Protein AF-L0AY56-F1 (afdb_monomer_lite)

Foldseek 3Di:
DDDPPPPDDDDPDPDPCDDDDDDPPPDQLEAAPQVAPPDPQWDWDWDDDPQKIKIKIAGNDQVSANQFYHHVPGTQDGDDPQKGFGMKMWMQHPNWIKIKTFIDRPQFTDIWIWTQDPNDTDTDDLVVCCVVPVVVVQVVFPDQQDDDDPAEDEEAPQDDGDCVFWDWDWDQDLNKIKIKTAGPDRHAYQFYHYPNTTQDGHPPWHFGMKMWIDDRHAFIKIWTWTDDPNDTDIWIWTQDSNGIDTDDPVVRVVRVVVRSVVSVVVVVVVVVVVVVCVVVPDDDPDDDDDDDDDDDDDDDDDDDDD

Organism: NCBI:txid1537102

Secondary structure (DSSP, 8-state):
-------------------------TT--EEETTSGGG-TTEEEEEEEETTEEEEEEEESSTT----EEEETTEEEE---TT-EEEEEEEEEETTEEEEEEEEE-SSSEEEEEEEEETTEEEEE-HHHHHHHHSHHHHTTT-SPPPPP-SSEEEEETTS---TTTEEEEEEEETTEEEEEEEE-TT-EEEEEEETTEEEEE-SSSPEEEEEEEEETTEEEEEEEEEEETTEEEEEEEEEETTEEEEE-HHHHHHHHHHHHHHHHHHHHHHHHHHHHHHHTT-------------------------

Structure (mmCIF, N/CA/C/O backbone):
data_AF-L0AY56-F1
#
_entry.id   AF-L0AY56-F1
#
loop_
_atom_site.group_PDB
_atom_site.id
_atom_site.type_symbol
_atom_site.label_atom_id
_atom_site.label_alt_id
_ato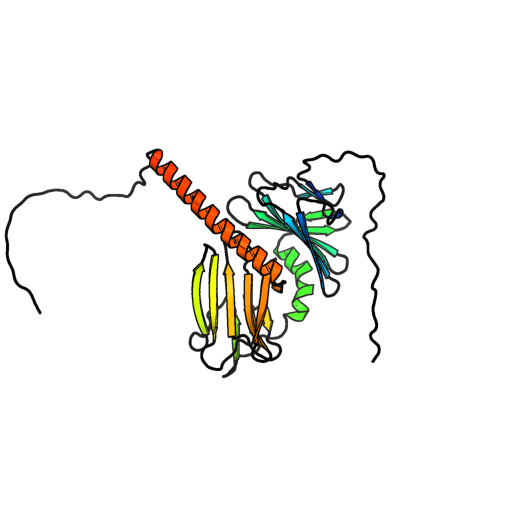m_site.label_comp_id
_atom_site.label_asym_id
_atom_site.label_entity_id
_atom_site.label_seq_id
_atom_site.pdbx_PDB_ins_code
_atom_site.Cartn_x
_atom_site.Cartn_y
_atom_site.Cartn_z
_atom_site.occupancy
_atom_site.B_iso_or_equiv
_atom_site.auth_seq_id
_atom_site.auth_comp_id
_atom_site.auth_asym_id
_atom_site.auth_atom_id
_atom_site.pdbx_PDB_model_num
ATOM 1 N N . MET A 1 1 ? 14.331 -25.745 28.194 1.00 35.38 1 MET A N 1
ATOM 2 C CA . MET A 1 1 ? 13.672 -25.302 26.948 1.00 35.38 1 MET A CA 1
ATOM 3 C C . MET A 1 1 ? 14.778 -24.887 25.984 1.00 35.38 1 MET A C 1
ATOM 5 O O . MET A 1 1 ? 15.473 -23.920 26.260 1.00 35.38 1 MET A O 1
ATOM 9 N N . ARG A 1 2 ? 15.090 -25.726 24.986 1.00 21.80 2 ARG A N 1
ATOM 10 C CA . ARG A 1 2 ? 16.251 -25.552 24.095 1.00 21.80 2 ARG A CA 1
ATOM 11 C C . ARG A 1 2 ? 15.882 -24.585 22.969 1.00 21.80 2 ARG A C 1
ATOM 13 O O . ARG A 1 2 ? 14.957 -24.864 22.215 1.00 21.80 2 ARG A O 1
ATOM 20 N N . ILE A 1 3 ? 16.598 -23.468 22.878 1.00 24.42 3 ILE A N 1
ATOM 21 C CA . ILE A 1 3 ? 16.559 -22.562 21.728 1.00 24.42 3 ILE A CA 1
ATOM 22 C C . ILE A 1 3 ? 17.373 -23.240 20.624 1.00 24.42 3 ILE A C 1
ATOM 24 O O . ILE A 1 3 ? 18.598 -23.309 20.708 1.00 24.42 3 ILE A O 1
ATOM 28 N N . SER A 1 4 ? 16.690 -23.795 19.626 1.00 23.72 4 SER A N 1
ATOM 29 C CA . SER A 1 4 ? 17.339 -24.259 18.400 1.00 23.72 4 SER A CA 1
ATOM 30 C C . SER A 1 4 ? 17.591 -23.048 17.513 1.00 23.72 4 SER A C 1
ATOM 32 O O . SER A 1 4 ? 16.681 -22.520 16.880 1.00 23.72 4 SER A O 1
ATOM 34 N N . LEU A 1 5 ? 18.842 -22.596 17.516 1.00 23.33 5 LEU A N 1
ATOM 35 C CA . LEU A 1 5 ? 19.379 -21.615 16.586 1.00 23.33 5 LEU A CA 1
ATOM 36 C C . LEU A 1 5 ? 19.525 -22.303 15.218 1.00 23.33 5 LEU A C 1
ATOM 38 O O . LEU A 1 5 ? 20.542 -22.934 14.939 1.00 23.33 5 LEU A O 1
ATOM 42 N N . TYR A 1 6 ? 18.491 -22.245 14.378 1.00 23.70 6 TYR A N 1
ATOM 43 C CA . TYR A 1 6 ? 18.618 -22.667 12.984 1.00 23.70 6 TYR A CA 1
ATOM 44 C C . TYR A 1 6 ? 19.365 -21.577 12.214 1.00 23.70 6 TYR A C 1
ATOM 46 O O . TYR A 1 6 ? 18.774 -20.631 11.701 1.00 23.70 6 TYR A O 1
ATOM 54 N N . ILE A 1 7 ? 20.689 -21.718 12.144 1.00 27.84 7 ILE A N 1
ATOM 55 C CA . ILE A 1 7 ? 21.489 -21.091 11.093 1.00 27.84 7 ILE A CA 1
ATOM 56 C C . ILE A 1 7 ? 21.142 -21.838 9.801 1.00 27.84 7 ILE A C 1
ATOM 58 O O . ILE A 1 7 ? 21.750 -22.849 9.462 1.00 27.84 7 ILE A O 1
ATOM 62 N N . LEU A 1 8 ? 20.115 -21.363 9.100 1.00 24.59 8 LEU A N 1
ATOM 63 C CA . LEU A 1 8 ? 19.868 -21.728 7.709 1.00 24.59 8 LEU A CA 1
ATOM 64 C C . LEU A 1 8 ? 20.826 -20.908 6.843 1.00 24.59 8 LEU A C 1
ATOM 66 O O . LEU A 1 8 ? 20.550 -19.788 6.429 1.00 24.59 8 LEU A O 1
ATOM 70 N N . THR A 1 9 ? 22.012 -21.474 6.634 1.00 34.19 9 THR A N 1
ATOM 71 C CA . THR A 1 9 ? 22.793 -21.228 5.416 1.00 34.19 9 THR A CA 1
ATOM 72 C C . THR A 1 9 ? 22.047 -21.884 4.239 1.00 34.19 9 THR A C 1
ATOM 74 O O . THR A 1 9 ? 21.291 -22.819 4.482 1.00 34.19 9 THR A O 1
ATOM 77 N N . PHE A 1 10 ? 22.289 -21.426 3.002 1.00 25.64 10 PHE A N 1
ATOM 78 C CA . PHE A 1 10 ? 21.672 -21.813 1.705 1.00 25.64 10 PHE A CA 1
ATOM 79 C C . PHE A 1 10 ? 20.457 -20.940 1.307 1.00 25.64 10 PHE A C 1
ATOM 81 O O . PHE A 1 10 ? 19.468 -20.908 2.020 1.00 25.64 10 PHE A O 1
ATOM 88 N N . CYS A 1 11 ? 20.430 -20.179 0.203 1.00 27.39 11 CYS A N 1
ATOM 89 C CA . CYS A 1 11 ? 21.256 -20.144 -1.007 1.00 27.39 11 CYS A CA 1
ATOM 90 C C . CYS A 1 11 ? 21.768 -18.725 -1.311 1.00 27.39 11 CYS A C 1
ATOM 92 O O . CYS A 1 11 ? 20.999 -17.827 -1.643 1.00 27.39 11 CYS A O 1
ATOM 94 N N . VAL A 1 12 ? 23.091 -18.561 -1.325 1.00 29.64 12 VAL A N 1
ATOM 95 C CA . VAL A 1 12 ? 23.729 -17.657 -2.286 1.00 29.64 12 VAL A CA 1
ATOM 96 C C . VAL A 1 12 ? 23.410 -18.258 -3.651 1.00 29.64 12 VAL A C 1
ATOM 98 O O . VAL A 1 12 ? 23.760 -19.414 -3.901 1.00 29.64 12 VAL A O 1
ATOM 101 N N . ALA A 1 13 ? 22.693 -17.525 -4.506 1.00 30.77 13 ALA A N 1
ATOM 102 C CA . ALA A 1 13 ? 22.628 -17.865 -5.920 1.00 30.77 13 ALA A CA 1
ATOM 103 C C . ALA A 1 13 ? 24.059 -18.166 -6.377 1.00 30.77 13 ALA A C 1
ATOM 105 O O . ALA A 1 13 ? 24.968 -17.396 -6.068 1.00 30.77 13 ALA A O 1
ATOM 106 N N . LYS A 1 14 ? 24.292 -19.306 -7.035 1.00 30.19 14 LYS A N 1
ATOM 107 C CA . LYS A 1 14 ? 25.576 -19.589 -7.686 1.00 30.19 14 LYS A CA 1
ATOM 108 C C . LYS A 1 14 ? 25.837 -18.466 -8.693 1.00 30.19 14 LYS A C 1
ATOM 110 O O . LYS A 1 14 ? 25.418 -18.544 -9.842 1.00 30.19 14 LYS A O 1
ATOM 115 N N . PHE A 1 15 ? 26.509 -17.416 -8.245 1.00 35.78 15 PHE A N 1
ATOM 116 C CA . PHE A 1 15 ? 27.081 -16.403 -9.101 1.00 35.78 15 PHE A CA 1
ATOM 117 C C . PHE A 1 15 ? 28.259 -17.063 -9.789 1.00 35.78 15 PHE A C 1
ATOM 119 O O . PHE A 1 15 ? 29.227 -17.464 -9.142 1.00 35.78 15 PHE A O 1
ATOM 126 N N . ALA A 1 16 ? 28.139 -17.241 -11.100 1.00 26.91 16 ALA A N 1
ATOM 127 C CA . ALA A 1 16 ? 29.278 -17.589 -11.920 1.00 26.91 16 ALA A CA 1
ATOM 128 C C . ALA A 1 16 ? 30.362 -16.534 -11.669 1.00 26.91 16 ALA A C 1
ATOM 130 O O . ALA A 1 16 ? 30.168 -15.350 -11.940 1.00 26.91 16 ALA A O 1
ATOM 131 N N . THR A 1 17 ? 31.497 -16.960 -11.126 1.00 31.94 17 THR A N 1
ATOM 132 C CA . THR A 1 17 ? 32.735 -16.189 -11.166 1.00 31.94 17 THR A CA 1
ATOM 133 C C . THR A 1 17 ? 33.178 -16.141 -12.625 1.00 31.94 17 THR A C 1
ATOM 135 O O . THR A 1 17 ? 33.939 -16.994 -13.077 1.00 31.94 17 THR A O 1
ATOM 138 N N . CYS A 1 18 ? 32.634 -15.199 -13.394 1.00 29.56 18 CYS A N 1
ATOM 139 C CA . CYS A 1 18 ? 33.222 -14.806 -14.664 1.00 29.56 18 CYS A CA 1
ATOM 140 C C . CYS A 1 18 ? 34.252 -13.716 -14.372 1.00 29.56 18 CYS A C 1
ATOM 142 O O . CYS A 1 18 ? 33.988 -12.810 -13.584 1.00 29.56 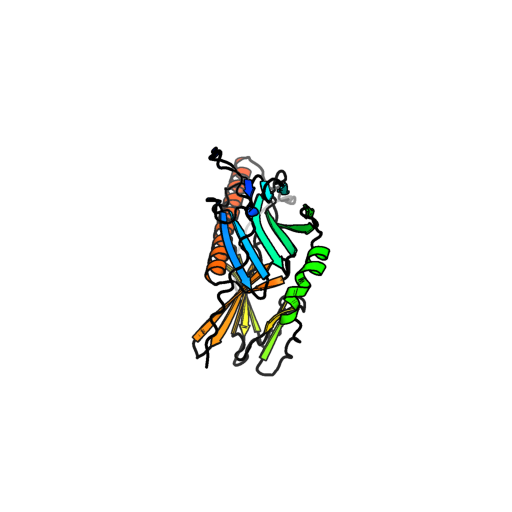18 CYS A O 1
ATOM 144 N N . GLY A 1 19 ? 35.439 -13.893 -14.948 1.00 29.28 19 GLY A N 1
ATOM 145 C CA . GLY A 1 19 ? 36.646 -13.146 -14.641 1.00 29.28 19 GLY A CA 1
ATOM 146 C C . GLY A 1 19 ? 36.462 -11.635 -14.655 1.00 29.28 19 GLY A C 1
ATOM 147 O O . GLY A 1 19 ? 35.771 -11.065 -15.495 1.00 29.28 19 GLY A O 1
ATOM 148 N N . ASP A 1 20 ? 37.141 -11.028 -13.695 1.00 39.72 20 ASP A N 1
ATOM 149 C CA . ASP A 1 20 ? 37.405 -9.609 -13.593 1.00 39.72 20 ASP A CA 1
ATOM 150 C C . ASP A 1 20 ? 38.147 -9.142 -14.858 1.00 39.72 20 ASP A C 1
ATOM 152 O O . ASP A 1 20 ? 39.341 -9.386 -15.035 1.00 39.72 20 ASP A O 1
ATOM 156 N N . THR A 1 21 ? 37.424 -8.511 -15.779 1.00 33.25 21 THR A N 1
ATOM 157 C CA . THR A 1 21 ? 38.011 -7.597 -16.760 1.00 33.25 21 THR A CA 1
ATOM 158 C C . THR A 1 21 ? 37.284 -6.279 -16.620 1.00 33.25 21 THR A C 1
ATOM 160 O O . THR A 1 21 ? 36.149 -6.122 -17.075 1.00 33.25 21 THR A O 1
ATOM 163 N N . GLY A 1 22 ? 37.941 -5.360 -15.921 1.00 39.53 22 GLY A N 1
ATOM 164 C CA . GLY A 1 22 ? 37.436 -4.035 -15.635 1.00 39.53 22 GLY A CA 1
ATOM 165 C C . GLY A 1 22 ? 36.986 -3.284 -16.883 1.00 39.53 22 GLY A C 1
ATOM 166 O O . GLY A 1 22 ? 37.731 -3.118 -17.845 1.00 39.53 22 GLY A O 1
ATOM 167 N N . GLN A 1 23 ? 35.775 -2.753 -16.792 1.00 30.62 23 GLN A N 1
ATOM 168 C CA . GLN A 1 23 ? 35.448 -1.415 -17.260 1.00 30.62 23 GLN A CA 1
ATOM 169 C C . GLN A 1 23 ? 34.216 -0.959 -16.472 1.00 30.62 23 GLN A C 1
ATOM 171 O O . GLN A 1 23 ? 33.074 -1.202 -16.855 1.00 30.62 23 GLN A O 1
ATOM 176 N N . GLU A 1 24 ? 34.449 -0.337 -15.313 1.00 40.47 24 GLU A N 1
ATOM 177 C CA . GLU A 1 24 ? 33.416 0.438 -14.627 1.00 40.47 24 GLU A CA 1
ATOM 178 C C . GLU A 1 24 ? 33.052 1.626 -15.525 1.00 40.47 24 GLU A C 1
ATOM 180 O O . GLU A 1 24 ? 33.735 2.650 -15.549 1.00 40.47 24 GLU A O 1
ATOM 185 N N . SER A 1 25 ? 31.977 1.488 -16.301 1.00 33.53 25 SER A N 1
ATOM 186 C CA . SER A 1 25 ? 31.351 2.636 -16.942 1.00 33.53 25 SER A CA 1
ATOM 187 C C . SER A 1 25 ? 30.588 3.413 -15.871 1.00 33.53 25 SER A C 1
ATOM 189 O O . SER A 1 25 ? 29.507 3.001 -15.434 1.00 33.53 25 SER A O 1
ATOM 191 N N . SER A 1 26 ? 31.131 4.553 -15.456 1.00 38.44 26 SER A N 1
ATOM 192 C CA . SER A 1 26 ? 30.324 5.604 -14.850 1.00 38.44 26 SER A CA 1
ATOM 193 C C . SER A 1 26 ? 29.223 5.988 -15.853 1.00 38.44 26 SER A C 1
ATOM 195 O O . SER A 1 26 ? 29.497 6.550 -16.908 1.00 38.44 26 SER A O 1
ATOM 197 N N . GLY A 1 27 ? 27.972 5.605 -15.573 1.00 46.81 27 GLY A N 1
ATOM 198 C CA . GLY A 1 27 ? 26.816 5.980 -16.404 1.00 46.81 27 GLY A CA 1
ATOM 199 C C . GLY A 1 27 ? 25.951 4.846 -16.958 1.00 46.81 27 GLY A C 1
ATOM 200 O O . GLY A 1 27 ? 25.077 5.115 -17.781 1.00 46.81 27 GLY A O 1
ATOM 201 N N . SER A 1 28 ? 26.124 3.589 -16.534 1.00 56.88 28 SER A N 1
ATOM 202 C CA . SER A 1 28 ? 25.161 2.554 -16.932 1.00 56.88 28 SER A CA 1
ATOM 203 C C . SER A 1 28 ? 23.841 2.734 -16.174 1.00 56.88 28 SER A C 1
ATOM 205 O O . SER A 1 28 ? 23.677 2.265 -15.052 1.00 56.88 28 SER A O 1
ATOM 207 N N . HIS A 1 29 ? 22.868 3.378 -16.819 1.00 76.12 29 HIS A N 1
ATOM 208 C CA . HIS A 1 29 ? 21.455 3.4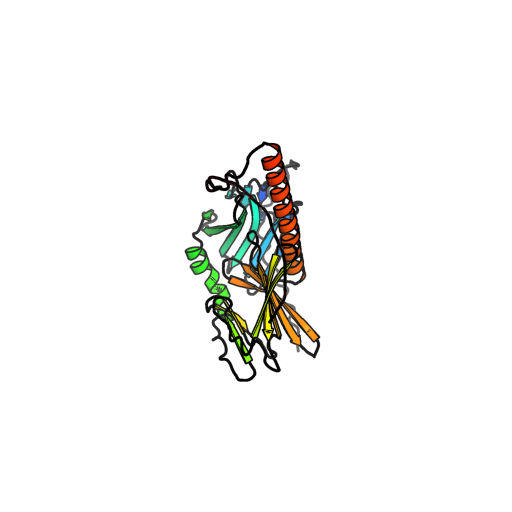58 -16.416 1.00 76.12 29 HIS A CA 1
ATOM 209 C C . HIS A 1 29 ? 20.726 2.096 -16.486 1.00 76.12 29 HIS A C 1
ATOM 211 O O . HIS A 1 29 ? 19.503 2.031 -16.623 1.00 76.12 29 HIS A O 1
ATOM 217 N N . THR A 1 30 ? 21.478 0.997 -16.442 1.00 84.44 30 THR A N 1
ATOM 218 C CA . THR A 1 30 ? 20.979 -0.373 -16.488 1.00 84.44 30 THR A CA 1
ATOM 219 C C . THR A 1 30 ? 20.978 -0.951 -15.091 1.00 84.44 30 THR A C 1
ATOM 221 O O . THR A 1 30 ? 21.970 -0.879 -14.367 1.00 84.44 30 THR A O 1
ATOM 224 N N . TRP A 1 31 ? 19.862 -1.550 -14.711 1.00 86.00 31 TRP A N 1
ATOM 225 C CA . TRP A 1 31 ? 19.722 -2.226 -13.437 1.00 86.00 31 TRP A CA 1
ATOM 226 C C . TRP A 1 31 ? 19.692 -3.723 -13.648 1.00 86.00 31 TRP A C 1
ATOM 228 O O . TRP A 1 31 ? 18.799 -4.232 -14.316 1.00 86.00 31 TRP A O 1
ATOM 238 N N . ASP A 1 32 ? 20.655 -4.419 -13.062 1.00 85.06 32 ASP A N 1
ATOM 239 C CA . ASP A 1 32 ? 20.708 -5.872 -13.097 1.00 85.06 32 ASP A CA 1
ATOM 240 C C . ASP A 1 32 ? 20.193 -6.440 -11.775 1.00 85.06 32 ASP A C 1
ATOM 242 O O . ASP A 1 32 ? 20.828 -6.276 -10.730 1.00 85.06 32 ASP A O 1
ATOM 246 N N . ILE A 1 33 ? 19.035 -7.103 -11.815 1.00 83.81 33 ILE A N 1
ATOM 247 C CA . ILE A 1 33 ? 18.431 -7.712 -10.624 1.00 83.81 33 ILE A CA 1
ATOM 248 C C . ILE A 1 33 ? 19.239 -8.907 -10.110 1.00 83.81 33 ILE A C 1
ATOM 250 O O . ILE A 1 33 ? 19.081 -9.282 -8.951 1.00 83.81 33 ILE A O 1
ATOM 254 N N . SER A 1 34 ? 20.128 -9.482 -10.930 1.00 79.88 34 SER A N 1
ATOM 255 C CA . SER A 1 34 ? 21.035 -10.540 -10.488 1.00 79.88 34 SER A CA 1
ATOM 256 C C . SER A 1 34 ? 22.145 -9.990 -9.587 1.00 79.88 34 SER A C 1
ATOM 258 O O . SER A 1 34 ? 22.582 -10.670 -8.668 1.00 79.88 34 SER A O 1
ATOM 260 N N . LEU A 1 35 ? 22.566 -8.734 -9.766 1.00 72.69 35 LEU A N 1
ATOM 261 C CA . LEU A 1 35 ? 23.713 -8.172 -9.043 1.00 72.69 35 LEU A CA 1
ATOM 262 C C . LEU A 1 35 ? 23.389 -7.678 -7.624 1.00 72.69 35 LEU A C 1
ATOM 264 O O . LEU A 1 35 ? 24.308 -7.305 -6.885 1.00 72.69 35 LEU A O 1
ATOM 268 N N . GLY A 1 36 ? 22.113 -7.679 -7.224 1.00 66.00 36 GLY A N 1
ATOM 269 C CA . GLY A 1 36 ? 21.674 -7.255 -5.892 1.00 66.00 36 GLY A CA 1
ATOM 270 C C . GLY A 1 36 ? 22.190 -5.859 -5.508 1.00 66.00 36 GLY A C 1
ATOM 271 O O . GLY A 1 36 ? 22.206 -4.939 -6.325 1.00 66.00 36 GLY A O 1
ATOM 272 N N . ALA A 1 37 ? 22.646 -5.699 -4.258 1.00 55.38 37 ALA A N 1
ATOM 273 C CA . ALA A 1 37 ? 23.032 -4.421 -3.627 1.00 55.38 37 ALA A CA 1
ATOM 274 C C . ALA A 1 37 ? 24.265 -3.705 -4.215 1.00 55.38 37 ALA A C 1
ATOM 276 O O . ALA A 1 37 ? 24.735 -2.719 -3.650 1.00 55.38 37 ALA A O 1
ATOM 277 N N . ARG A 1 38 ? 24.817 -4.171 -5.341 1.00 60.31 38 ARG A N 1
ATOM 278 C CA . ARG A 1 38 ? 26.011 -3.571 -5.961 1.00 60.31 38 ARG A CA 1
ATOM 279 C C . ARG A 1 38 ? 25.713 -2.326 -6.801 1.00 60.31 38 ARG A C 1
ATOM 281 O O . ARG A 1 38 ? 26.649 -1.661 -7.239 1.00 60.31 38 ARG A O 1
ATOM 288 N N . ASN A 1 39 ? 24.443 -1.981 -7.007 1.00 64.00 39 ASN A N 1
ATOM 289 C CA . ASN A 1 39 ? 24.062 -0.782 -7.744 1.00 64.00 39 ASN A CA 1
ATOM 290 C C . ASN A 1 39 ? 23.892 0.421 -6.797 1.00 64.00 39 ASN A C 1
ATOM 292 O O . ASN A 1 39 ? 22.913 0.507 -6.061 1.00 64.00 39 ASN A O 1
ATOM 296 N N . LYS A 1 40 ? 24.846 1.363 -6.827 1.00 64.25 40 LYS A N 1
ATOM 297 C CA . LYS A 1 40 ? 24.887 2.548 -5.939 1.00 64.25 40 LYS A CA 1
ATOM 298 C C . LYS A 1 40 ? 23.686 3.490 -6.101 1.00 64.25 40 LYS A C 1
ATOM 300 O O . LYS A 1 40 ? 23.427 4.297 -5.214 1.00 64.25 40 LYS A O 1
ATOM 305 N N . ASN A 1 41 ? 22.953 3.362 -7.202 1.00 69.50 41 ASN A N 1
ATOM 306 C CA . ASN A 1 41 ? 21.826 4.219 -7.552 1.00 69.50 41 ASN A CA 1
ATOM 307 C C . ASN A 1 41 ? 20.465 3.572 -7.246 1.00 69.50 41 ASN A C 1
ATOM 309 O O . ASN A 1 41 ? 19.413 4.049 -7.680 1.00 69.50 41 ASN A O 1
ATOM 313 N N . VAL A 1 42 ? 20.480 2.472 -6.491 1.00 71.81 42 VAL A N 1
ATOM 314 C CA . VAL A 1 42 ? 19.301 1.686 -6.141 1.00 71.81 42 VAL A CA 1
ATOM 315 C C . VAL A 1 42 ? 19.239 1.520 -4.633 1.00 71.81 42 VAL A C 1
ATOM 317 O O . VAL A 1 42 ? 20.183 1.064 -3.995 1.00 71.81 42 VAL A O 1
ATOM 320 N N . VAL A 1 43 ? 18.089 1.849 -4.059 1.00 70.62 43 VAL A N 1
ATOM 321 C CA . VAL A 1 43 ? 17.741 1.453 -2.698 1.00 70.62 43 VAL A CA 1
ATOM 322 C C . VAL A 1 43 ? 17.164 0.049 -2.770 1.00 70.62 43 VAL A C 1
ATOM 324 O O . VAL A 1 43 ? 16.103 -0.149 -3.362 1.00 70.62 43 VAL A O 1
ATOM 327 N N . ILE A 1 44 ? 17.863 -0.916 -2.175 1.00 73.81 44 ILE A N 1
ATOM 328 C CA . ILE A 1 44 ? 17.424 -2.311 -2.113 1.00 73.81 44 ILE A CA 1
ATOM 329 C C . ILE A 1 44 ? 16.920 -2.637 -0.715 1.00 73.81 44 ILE A C 1
ATOM 331 O O . ILE A 1 44 ? 17.551 -2.307 0.288 1.00 73.81 44 ILE A O 1
ATOM 335 N N . GLN A 1 45 ? 15.775 -3.304 -0.663 1.00 66.19 45 GLN A N 1
ATOM 336 C CA . GLN A 1 45 ? 15.189 -3.839 0.552 1.00 66.19 45 GLN A CA 1
ATOM 337 C C . GLN A 1 45 ? 14.862 -5.307 0.340 1.00 66.19 45 GLN A C 1
ATOM 339 O O . GLN A 1 45 ? 14.080 -5.655 -0.541 1.00 66.19 45 GLN A O 1
ATOM 344 N N . GLU A 1 46 ? 15.449 -6.159 1.168 1.00 74.81 46 GLU A N 1
ATOM 345 C CA . GLU A 1 46 ? 15.212 -7.596 1.138 1.00 74.81 46 GLU A CA 1
ATOM 346 C C . GLU A 1 46 ? 14.337 -8.004 2.324 1.00 74.81 46 GLU A C 1
ATOM 348 O O . GLU A 1 46 ? 14.525 -7.553 3.457 1.00 74.81 46 GLU A O 1
ATOM 353 N N . GLU A 1 47 ? 13.366 -8.864 2.057 1.00 67.75 47 GLU A N 1
ATOM 354 C CA . GLU A 1 47 ? 12.454 -9.429 3.037 1.00 67.75 47 GLU A CA 1
ATOM 355 C C . GLU A 1 47 ? 12.336 -10.933 2.803 1.00 67.75 47 GLU A C 1
ATOM 357 O O . GLU A 1 47 ? 12.199 -11.391 1.669 1.00 67.75 47 GLU A O 1
ATOM 362 N N . VAL A 1 48 ? 12.372 -11.704 3.888 1.00 68.44 48 VAL A N 1
ATOM 363 C CA . VAL A 1 48 ? 12.123 -13.144 3.864 1.00 68.44 48 VAL A CA 1
ATOM 364 C C . VAL A 1 48 ? 10.990 -13.439 4.835 1.00 68.44 48 VAL A C 1
ATOM 366 O O . VAL A 1 48 ? 11.103 -13.156 6.027 1.00 68.44 48 VAL A O 1
ATOM 369 N N . PHE A 1 49 ? 9.899 -14.008 4.329 1.00 51.94 49 PHE A N 1
ATOM 370 C CA . PHE A 1 49 ? 8.742 -14.406 5.127 1.00 51.94 49 PHE A CA 1
ATOM 371 C C . PHE A 1 49 ? 8.145 -15.698 4.568 1.00 51.94 49 PHE A C 1
ATOM 373 O O . PHE A 1 49 ? 7.837 -15.754 3.383 1.00 51.94 49 PHE A O 1
ATOM 380 N N . ASN A 1 50 ? 7.974 -16.732 5.403 1.00 57.94 50 ASN A N 1
ATOM 381 C CA . ASN A 1 50 ? 7.369 -18.023 5.029 1.00 57.94 50 ASN A CA 1
ATOM 382 C C . ASN A 1 50 ? 7.830 -18.549 3.652 1.00 57.94 50 ASN A C 1
ATOM 384 O O . ASN A 1 50 ? 7.031 -18.646 2.721 1.00 57.94 50 ASN A O 1
ATOM 388 N N . GLU A 1 51 ? 9.133 -18.832 3.511 1.00 64.25 51 GLU A N 1
ATOM 389 C CA . GLU A 1 51 ? 9.760 -19.355 2.274 1.00 64.25 51 GLU A CA 1
ATOM 390 C C . GLU A 1 51 ? 9.640 -18.436 1.041 1.00 64.25 51 GLU A C 1
ATOM 392 O O . GLU A 1 51 ? 10.007 -18.817 -0.071 1.00 64.25 51 GLU A O 1
ATOM 397 N N . THR A 1 52 ? 9.138 -17.215 1.226 1.00 64.75 52 THR A N 1
ATOM 398 C CA . THR A 1 52 ? 9.071 -16.186 0.195 1.00 64.75 52 THR A CA 1
ATOM 399 C C . THR A 1 52 ? 10.193 -15.189 0.422 1.00 64.75 52 THR A C 1
ATOM 401 O O . THR A 1 52 ? 10.235 -14.533 1.463 1.00 64.75 52 THR A O 1
ATOM 404 N N . GLN A 1 53 ? 11.078 -15.047 -0.563 1.00 73.75 53 GLN A N 1
ATOM 405 C CA . GLN A 1 53 ? 12.069 -13.975 -0.593 1.00 73.75 53 GLN A CA 1
ATOM 406 C C . GLN A 1 53 ? 11.567 -12.873 -1.517 1.00 73.75 53 GLN A C 1
ATOM 408 O O . GLN A 1 53 ? 11.219 -13.125 -2.667 1.00 73.75 53 GLN A O 1
ATOM 413 N N . THR A 1 54 ? 11.528 -11.648 -1.017 1.00 72.19 54 THR A N 1
ATOM 414 C CA . THR A 1 54 ? 11.156 -10.463 -1.781 1.00 72.19 54 THR A CA 1
ATOM 415 C C . THR A 1 54 ? 12.287 -9.457 -1.724 1.00 72.19 54 THR A C 1
ATOM 417 O O . THR A 1 54 ? 12.757 -9.102 -0.652 1.00 72.19 54 THR A O 1
ATOM 420 N N . VAL A 1 55 ? 12.692 -8.973 -2.888 1.00 77.62 55 VAL A N 1
ATOM 421 C CA . VAL A 1 55 ? 13.643 -7.886 -3.064 1.00 77.62 55 VAL A CA 1
ATOM 422 C C . VAL A 1 55 ? 12.896 -6.733 -3.715 1.00 77.62 55 VAL A C 1
ATOM 424 O O . VAL A 1 55 ? 12.341 -6.873 -4.803 1.00 77.62 55 VAL A O 1
ATOM 427 N N . VAL A 1 56 ? 12.844 -5.597 -3.036 1.00 72.25 56 VAL A N 1
ATOM 428 C CA . VAL A 1 56 ? 12.314 -4.341 -3.561 1.00 72.25 56 VAL A CA 1
ATOM 429 C C . VAL A 1 56 ? 13.488 -3.444 -3.910 1.00 72.25 56 VAL A C 1
ATOM 431 O O . VAL A 1 56 ? 14.310 -3.144 -3.051 1.00 72.25 56 VAL A O 1
ATOM 434 N N . CYS A 1 57 ? 13.528 -2.985 -5.152 1.00 76.88 57 CYS A N 1
ATOM 435 C CA . CYS A 1 57 ? 14.523 -2.056 -5.653 1.00 76.88 57 CYS A CA 1
ATOM 436 C C . CYS A 1 57 ? 13.823 -0.766 -6.086 1.00 76.88 57 CYS A C 1
ATOM 438 O O . CYS A 1 57 ? 12.911 -0.785 -6.916 1.00 76.88 57 CYS A O 1
ATOM 440 N N . THR A 1 58 ? 14.268 0.360 -5.546 1.00 74.75 58 THR A N 1
ATOM 441 C CA . THR A 1 58 ? 13.713 1.689 -5.831 1.00 74.75 58 THR A CA 1
ATOM 442 C C . THR A 1 58 ? 14.841 2.612 -6.275 1.00 74.75 58 THR A C 1
ATOM 444 O O . THR A 1 58 ? 15.944 2.492 -5.736 1.00 74.75 58 THR A O 1
ATOM 447 N N . PRO A 1 59 ? 14.618 3.539 -7.224 1.00 73.94 59 PRO A N 1
ATOM 448 C CA . PRO A 1 59 ? 15.672 4.451 -7.632 1.00 73.94 59 PRO A CA 1
ATOM 449 C C . PRO A 1 59 ? 16.061 5.304 -6.434 1.00 73.94 59 PRO A C 1
ATOM 451 O O . PRO A 1 59 ? 15.185 5.807 -5.729 1.00 73.94 59 PRO A O 1
ATOM 454 N N . ALA A 1 60 ? 17.360 5.453 -6.180 1.00 68.88 60 ALA A N 1
ATOM 455 C CA . ALA A 1 60 ? 17.829 6.290 -5.079 1.00 68.88 60 ALA A CA 1
ATOM 456 C C . ALA A 1 60 ? 17.390 7.750 -5.267 1.00 68.88 60 ALA A C 1
ATOM 458 O O . ALA A 1 60 ? 17.054 8.433 -4.301 1.00 68.88 60 ALA A O 1
ATOM 459 N N . ASN A 1 61 ? 17.320 8.192 -6.525 1.00 64.94 61 ASN A N 1
ATOM 460 C CA . ASN A 1 61 ? 16.778 9.478 -6.939 1.00 64.94 61 ASN A CA 1
ATOM 461 C C . ASN A 1 61 ? 15.732 9.265 -8.024 1.00 64.94 61 ASN A C 1
ATOM 463 O O . ASN A 1 61 ? 15.847 8.361 -8.834 1.00 64.94 61 ASN A O 1
ATOM 467 N N . MET A 1 62 ? 14.725 10.123 -8.102 1.00 56.88 62 MET A N 1
ATOM 468 C CA . MET A 1 62 ? 13.623 9.902 -9.049 1.00 56.88 62 MET A CA 1
ATOM 469 C C . MET A 1 62 ? 13.808 10.623 -10.389 1.00 56.88 62 MET A C 1
ATOM 471 O O . MET A 1 62 ? 13.029 10.429 -11.325 1.00 56.88 62 MET A O 1
ATOM 475 N N . ASP A 1 63 ? 14.871 11.425 -10.480 1.00 63.84 63 ASP A N 1
ATOM 476 C CA . ASP A 1 63 ? 15.449 11.894 -11.740 1.00 63.84 63 ASP A CA 1
ATOM 477 C C . ASP A 1 63 ? 16.376 10.844 -12.367 1.00 63.84 63 ASP A C 1
ATOM 479 O O . ASP A 1 63 ? 16.746 10.966 -13.535 1.00 63.84 63 ASP A O 1
ATOM 483 N N . GLU A 1 64 ? 16.717 9.792 -11.615 1.00 69.12 64 GLU A N 1
ATOM 484 C CA . GLU A 1 64 ? 17.443 8.638 -12.123 1.00 69.12 64 GLU A CA 1
ATOM 485 C C . GLU A 1 64 ? 16.573 7.924 -13.160 1.00 69.12 64 GLU A C 1
ATOM 487 O O . GLU A 1 64 ? 15.558 7.299 -12.843 1.00 69.12 64 GLU A O 1
ATOM 492 N N . GLN A 1 65 ? 16.953 8.034 -14.428 1.00 74.75 65 GLN A N 1
ATOM 493 C CA . GLN A 1 65 ? 16.317 7.245 -15.469 1.00 74.75 65 GLN A CA 1
ATOM 494 C C . GLN A 1 65 ? 16.935 5.856 -15.490 1.00 74.75 65 GLN A C 1
ATOM 496 O O . GLN A 1 65 ? 18.148 5.704 -15.628 1.00 74.75 65 GLN A O 1
ATOM 501 N N . VAL A 1 66 ? 16.080 4.847 -15.356 1.00 83.38 66 VAL A N 1
ATOM 502 C CA . VAL A 1 66 ? 16.441 3.452 -15.594 1.00 83.38 66 VAL A CA 1
ATOM 503 C C . VAL A 1 66 ? 16.128 3.145 -17.049 1.00 83.38 66 VAL A C 1
ATOM 505 O O . VAL A 1 66 ? 14.963 3.087 -17.441 1.00 83.38 66 VAL A O 1
ATOM 508 N N . ASN A 1 67 ? 17.174 2.968 -17.847 1.00 86.44 67 ASN A N 1
ATOM 509 C CA . ASN A 1 67 ? 17.080 2.744 -19.288 1.00 86.44 67 ASN A CA 1
ATOM 510 C C . ASN A 1 67 ? 16.890 1.266 -19.634 1.00 86.44 67 ASN A C 1
ATOM 512 O O . ASN A 1 67 ? 16.409 0.936 -20.715 1.00 86.44 67 ASN A O 1
ATOM 516 N N . SER A 1 68 ? 17.234 0.369 -18.715 1.00 88.38 68 SER A N 1
ATOM 517 C CA . SER A 1 68 ? 16.905 -1.045 -18.840 1.00 88.38 68 SER A CA 1
ATOM 518 C C . SER A 1 68 ? 16.943 -1.746 -17.497 1.00 88.38 68 SER A C 1
ATOM 520 O O . SER A 1 68 ? 17.779 -1.444 -16.648 1.00 88.38 68 SER A O 1
ATOM 522 N N . LEU A 1 69 ? 16.059 -2.724 -17.342 1.00 89.44 69 LEU A N 1
ATOM 523 C CA . LEU A 1 69 ? 16.112 -3.709 -16.276 1.00 89.44 69 LEU A CA 1
ATOM 524 C C . LEU A 1 69 ? 16.497 -5.057 -16.886 1.00 89.44 69 LEU A C 1
ATOM 526 O O . LEU A 1 69 ? 15.860 -5.509 -17.842 1.00 89.44 69 LEU A O 1
ATOM 530 N N . VAL A 1 70 ? 17.534 -5.680 -16.343 1.00 90.12 70 VAL A N 1
ATOM 531 C CA . VAL A 1 70 ? 18.128 -6.919 -16.846 1.00 90.12 70 VAL A CA 1
ATOM 532 C C . VAL A 1 70 ? 18.265 -7.950 -15.726 1.00 90.12 70 VAL A C 1
ATOM 534 O O . VAL A 1 70 ? 18.237 -7.601 -14.548 1.00 90.12 70 VAL A O 1
ATOM 537 N N . ASP A 1 71 ? 18.380 -9.217 -16.103 1.00 88.31 71 A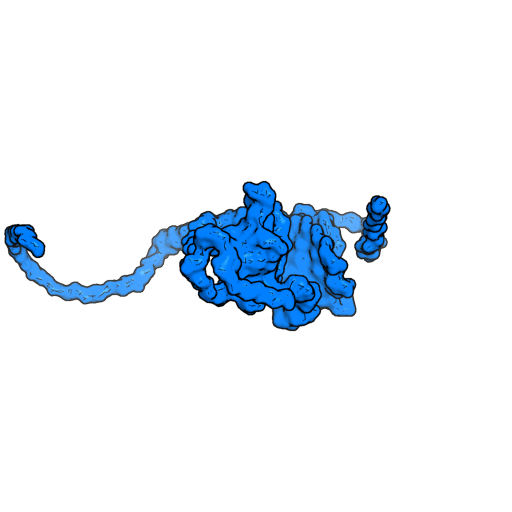SP A N 1
ATOM 538 C CA . ASP A 1 71 ? 18.770 -10.340 -15.246 1.00 88.31 71 ASP A CA 1
ATOM 539 C C . ASP A 1 71 ? 19.984 -11.003 -15.903 1.00 88.31 71 ASP A C 1
ATOM 541 O O . ASP A 1 71 ? 19.856 -11.749 -16.883 1.00 88.31 71 ASP A O 1
ATOM 545 N N . GLY A 1 72 ? 21.175 -10.607 -15.450 1.00 86.50 72 GLY A N 1
ATOM 546 C CA . GLY A 1 72 ? 22.433 -10.882 -16.133 1.00 86.50 72 GLY A CA 1
ATOM 547 C C . GLY A 1 72 ? 22.440 -10.281 -17.542 1.00 86.50 72 GLY A C 1
ATOM 548 O O . GLY A 1 72 ? 22.204 -9.092 -17.744 1.00 86.50 72 GLY A O 1
ATOM 549 N N . ALA A 1 73 ? 22.672 -11.121 -18.552 1.00 86.00 73 ALA A N 1
ATOM 550 C CA . ALA A 1 73 ? 22.687 -10.697 -19.954 1.00 86.00 73 ALA A CA 1
ATOM 551 C C . ALA A 1 73 ? 21.285 -10.515 -20.576 1.00 86.00 73 ALA A C 1
ATOM 553 O O . ALA A 1 73 ? 21.169 -10.033 -21.703 1.00 86.00 73 ALA A O 1
ATOM 554 N N . MET A 1 74 ? 20.212 -10.929 -19.892 1.00 87.94 74 MET A N 1
ATOM 555 C CA . MET A 1 74 ? 18.857 -10.894 -20.443 1.00 87.94 74 MET A CA 1
ATOM 556 C C . MET A 1 74 ? 18.158 -9.577 -20.109 1.00 87.94 74 MET A C 1
ATOM 558 O O . MET A 1 74 ? 17.927 -9.268 -18.943 1.00 87.94 74 MET A O 1
ATOM 562 N N . VAL A 1 75 ? 17.721 -8.847 -21.135 1.00 91.50 75 VAL A N 1
ATOM 563 C CA . VAL A 1 75 ? 16.868 -7.664 -20.964 1.00 91.50 75 VAL A CA 1
ATOM 564 C C . VAL A 1 75 ? 15.443 -8.089 -20.625 1.00 91.50 75 VAL A C 1
ATOM 566 O O . VAL A 1 75 ? 14.799 -8.801 -21.393 1.00 91.50 75 VAL A O 1
ATOM 569 N N . ILE A 1 76 ? 14.945 -7.629 -19.479 1.00 92.44 76 ILE A N 1
ATOM 570 C CA . ILE A 1 76 ? 13.581 -7.894 -19.009 1.00 92.44 76 ILE A CA 1
ATOM 571 C C . ILE A 1 76 ? 12.640 -6.772 -19.437 1.00 92.44 76 ILE A C 1
ATOM 573 O O . ILE A 1 76 ? 11.516 -7.013 -19.883 1.00 92.44 76 ILE A O 1
ATOM 577 N N . TRP A 1 77 ? 13.100 -5.531 -19.288 1.00 93.38 77 TRP A N 1
ATOM 578 C CA . TRP A 1 77 ? 12.308 -4.345 -19.576 1.00 93.38 77 TRP A CA 1
ATOM 579 C C . TRP A 1 77 ? 13.179 -3.179 -20.045 1.00 93.38 77 TRP A C 1
ATOM 581 O O . TRP A 1 77 ? 14.311 -3.005 -19.595 1.00 93.38 77 TRP A O 1
ATOM 591 N N . GLN A 1 78 ? 12.600 -2.367 -20.927 1.00 91.00 78 GLN A N 1
ATOM 592 C CA . GLN A 1 78 ? 13.102 -1.072 -21.373 1.00 91.00 78 GLN A CA 1
ATOM 593 C C . GLN A 1 78 ? 11.941 -0.067 -21.347 1.00 91.00 78 GLN A C 1
ATOM 595 O O . GLN A 1 78 ? 10.802 -0.458 -21.637 1.00 91.00 78 GLN A O 1
ATOM 600 N N . PRO A 1 79 ? 12.197 1.209 -21.015 1.00 87.50 79 PRO A N 1
ATOM 601 C CA . PRO A 1 79 ? 11.163 2.227 -20.998 1.00 87.50 79 PRO A CA 1
ATOM 602 C C . PRO A 1 79 ? 10.638 2.505 -22.408 1.00 87.50 79 PRO A C 1
ATOM 604 O O . PRO A 1 79 ? 11.399 2.702 -23.355 1.00 87.50 79 PRO A O 1
ATOM 607 N N . GLY A 1 80 ? 9.314 2.580 -22.543 1.00 83.81 80 GLY A N 1
ATOM 608 C CA . GLY A 1 80 ? 8.689 3.300 -23.653 1.00 83.81 80 GLY A CA 1
ATOM 609 C C . GLY A 1 80 ? 8.924 4.817 -23.564 1.00 83.81 80 GLY A C 1
ATOM 610 O O . GLY A 1 80 ? 9.401 5.324 -22.554 1.00 83.81 80 GLY A O 1
ATOM 611 N N . ALA A 1 81 ? 8.515 5.569 -24.593 1.00 76.88 81 ALA A N 1
ATOM 612 C CA . ALA A 1 81 ? 8.827 7.001 -24.755 1.00 76.88 81 ALA A CA 1
ATOM 613 C C . ALA A 1 81 ? 8.472 7.917 -23.561 1.00 76.88 81 ALA A C 1
ATOM 615 O O . ALA A 1 81 ? 9.053 8.990 -23.417 1.00 76.88 81 ALA A O 1
ATOM 616 N N . GLN A 1 82 ? 7.515 7.522 -22.717 1.00 79.06 82 GLN A N 1
ATOM 617 C CA . GLN A 1 82 ? 7.117 8.268 -21.516 1.00 79.06 82 GLN A CA 1
ATOM 618 C C . GLN A 1 82 ? 7.229 7.444 -20.230 1.00 79.06 82 GLN A C 1
ATOM 620 O O . GLN A 1 82 ? 6.851 7.925 -19.163 1.00 79.06 82 GLN A O 1
ATOM 625 N N . GLU A 1 83 ? 7.710 6.205 -20.323 1.00 82.69 83 GLU A N 1
ATOM 626 C CA . GLU A 1 83 ? 7.808 5.308 -19.182 1.00 82.69 83 GLU A CA 1
ATOM 627 C C . GLU A 1 83 ? 9.066 5.590 -18.361 1.00 82.69 83 GLU A C 1
ATOM 629 O O . GLU A 1 83 ? 10.149 5.817 -18.893 1.00 82.69 83 GLU A O 1
ATOM 634 N N . ARG A 1 84 ? 8.921 5.538 -17.041 1.00 81.31 84 ARG A N 1
ATOM 635 C CA . ARG A 1 84 ? 10.012 5.606 -16.073 1.00 81.31 84 ARG A CA 1
ATOM 636 C C . ARG A 1 84 ? 9.792 4.553 -15.008 1.00 81.31 84 ARG A C 1
ATOM 638 O O . ARG A 1 84 ? 8.666 4.386 -14.544 1.00 81.31 84 ARG A O 1
ATOM 645 N N . LEU A 1 85 ? 10.850 3.852 -14.618 1.00 80.56 85 LEU A N 1
ATOM 646 C CA . LEU A 1 85 ? 10.765 2.892 -13.527 1.00 80.56 85 LEU A CA 1
ATOM 647 C C . LEU A 1 85 ? 10.685 3.648 -12.197 1.00 80.56 85 LEU A C 1
ATOM 649 O O . LEU A 1 85 ? 11.605 4.383 -11.854 1.00 80.56 85 LEU A O 1
ATOM 653 N N . ASN A 1 86 ? 9.597 3.458 -11.454 1.00 73.62 86 ASN A N 1
ATOM 654 C CA . ASN A 1 86 ? 9.463 3.987 -10.096 1.00 73.62 86 ASN A CA 1
ATOM 655 C C . ASN A 1 86 ? 9.981 2.993 -9.063 1.00 73.62 86 ASN A C 1
ATOM 657 O O . ASN A 1 86 ? 10.545 3.389 -8.053 1.00 73.62 86 ASN A O 1
ATOM 661 N N . GLN A 1 87 ? 9.731 1.707 -9.288 1.00 74.94 87 GLN A N 1
ATOM 662 C CA . GLN A 1 87 ? 10.096 0.636 -8.375 1.00 74.94 87 GLN A CA 1
ATOM 663 C C . GLN A 1 87 ? 10.069 -0.682 -9.148 1.00 74.94 87 GLN A C 1
ATOM 665 O O . GLN A 1 87 ? 9.219 -0.882 -10.018 1.00 74.94 87 GLN A O 1
ATOM 670 N N . CYS A 1 88 ? 10.964 -1.606 -8.821 1.00 80.69 88 CYS A N 1
ATOM 671 C CA . CYS A 1 88 ? 10.797 -3.004 -9.184 1.00 80.69 88 CYS A CA 1
ATOM 672 C C . CYS A 1 88 ? 10.799 -3.884 -7.938 1.00 80.69 88 CYS A C 1
ATOM 674 O O . CYS A 1 88 ? 11.416 -3.575 -6.919 1.00 80.69 88 CYS A O 1
ATOM 676 N N . ARG A 1 89 ? 10.053 -4.981 -8.004 1.00 74.50 89 ARG A N 1
ATOM 677 C CA . ARG A 1 89 ? 10.012 -5.988 -6.953 1.00 74.50 89 ARG A CA 1
ATOM 678 C C . ARG A 1 89 ? 10.219 -7.347 -7.570 1.00 74.50 89 ARG A C 1
ATOM 680 O O . ARG A 1 89 ? 9.409 -7.786 -8.381 1.00 74.50 89 ARG A O 1
ATOM 687 N N . TYR A 1 90 ? 11.280 -7.999 -7.146 1.00 82.56 90 TYR A N 1
ATOM 688 C CA . TYR A 1 90 ? 11.606 -9.365 -7.488 1.00 82.56 90 TYR A CA 1
ATOM 689 C C . TYR A 1 90 ? 11.202 -10.269 -6.324 1.00 82.56 90 TYR A C 1
ATOM 691 O O . TYR A 1 90 ? 11.615 -10.041 -5.190 1.00 82.56 90 TYR A O 1
ATOM 699 N N . THR A 1 91 ? 10.374 -11.277 -6.576 1.00 76.06 91 THR A N 1
ATOM 700 C CA . THR A 1 91 ? 9.890 -12.197 -5.544 1.00 76.06 91 THR A CA 1
ATOM 701 C C . THR A 1 91 ? 10.115 -13.636 -5.983 1.00 76.06 91 THR A C 1
ATOM 703 O O . THR A 1 91 ? 9.676 -14.035 -7.060 1.00 76.06 91 THR A O 1
ATOM 706 N N . ILE A 1 92 ? 10.746 -14.433 -5.125 1.00 75.44 92 ILE A N 1
ATOM 707 C CA . ILE A 1 92 ? 10.875 -15.882 -5.276 1.00 75.44 92 ILE A CA 1
ATOM 708 C C . ILE A 1 92 ? 9.896 -16.532 -4.299 1.00 75.44 92 ILE A C 1
ATOM 710 O O . ILE A 1 92 ? 10.060 -16.412 -3.085 1.00 75.44 92 ILE A O 1
ATOM 714 N N . ILE A 1 93 ? 8.882 -17.220 -4.828 1.00 67.88 93 ILE A N 1
ATOM 715 C CA . ILE A 1 93 ? 7.933 -18.024 -4.041 1.00 67.88 93 ILE A CA 1
ATOM 716 C C . ILE A 1 93 ? 8.158 -19.483 -4.413 1.00 67.88 93 ILE A C 1
ATOM 718 O O . ILE A 1 93 ? 7.938 -19.834 -5.571 1.00 67.88 93 ILE A O 1
ATOM 722 N N . LYS A 1 94 ? 8.574 -20.334 -3.462 1.00 65.56 94 LYS A N 1
ATOM 723 C CA . LYS A 1 94 ? 8.807 -21.775 -3.706 1.00 65.56 94 LYS A CA 1
ATOM 724 C C . LYS A 1 94 ? 9.611 -22.018 -4.993 1.00 65.56 94 LYS A C 1
ATOM 726 O O . LYS A 1 94 ? 9.149 -22.693 -5.908 1.00 65.56 94 LYS A O 1
ATOM 731 N N . GLU A 1 95 ? 10.763 -21.357 -5.091 1.00 69.88 95 GLU A N 1
ATOM 732 C CA . GLU A 1 95 ? 11.678 -21.416 -6.245 1.00 69.88 95 GLU A CA 1
ATOM 733 C C . GLU A 1 95 ? 11.141 -20.845 -7.567 1.00 69.88 95 GLU A C 1
ATOM 735 O O . GLU A 1 95 ? 11.837 -20.909 -8.574 1.00 69.88 95 GLU A O 1
ATOM 740 N N . THR A 1 96 ? 9.948 -20.242 -7.595 1.00 77.00 96 THR A N 1
ATOM 741 C CA . THR A 1 96 ? 9.409 -19.608 -8.804 1.00 77.00 96 THR A CA 1
ATOM 742 C C . THR A 1 96 ? 9.674 -18.101 -8.781 1.00 77.00 96 THR A C 1
ATOM 744 O O . THR A 1 96 ? 9.049 -17.394 -7.981 1.00 77.00 96 THR A O 1
ATOM 747 N N . PRO A 1 97 ? 10.573 -17.576 -9.637 1.00 85.19 97 PRO A N 1
ATOM 748 C CA . PRO A 1 97 ? 10.879 -16.157 -9.669 1.00 85.19 97 PRO A CA 1
ATOM 749 C C . PRO A 1 97 ? 9.797 -15.376 -10.409 1.00 85.19 97 PRO A C 1
ATOM 751 O O . PRO A 1 97 ? 9.367 -15.713 -11.516 1.00 85.19 97 PRO A O 1
ATOM 754 N N . THR A 1 98 ? 9.393 -14.279 -9.793 1.00 87.00 98 THR A N 1
ATOM 755 C CA . THR A 1 98 ? 8.434 -13.318 -10.317 1.00 87.00 98 THR A CA 1
ATOM 756 C C . THR A 1 98 ? 9.004 -11.920 -10.183 1.00 87.00 98 THR A C 1
ATOM 758 O O . THR A 1 98 ? 9.843 -11.653 -9.324 1.00 87.00 98 THR A O 1
ATOM 761 N N . LEU A 1 99 ? 8.567 -11.025 -11.053 1.00 85.69 99 LEU A N 1
ATOM 762 C CA . LEU A 1 99 ? 9.010 -9.646 -11.058 1.00 85.69 99 LEU A CA 1
ATOM 763 C C . LEU A 1 99 ? 7.821 -8.766 -11.386 1.00 85.69 99 LEU A C 1
ATOM 765 O O . LEU A 1 99 ? 7.085 -9.036 -12.331 1.00 85.69 99 LEU A O 1
ATOM 769 N N . VAL A 1 100 ? 7.650 -7.687 -10.639 1.00 81.94 100 VAL A N 1
ATOM 770 C CA . VAL A 1 100 ? 6.679 -6.662 -10.997 1.00 81.94 100 VAL A CA 1
ATOM 771 C C . VAL A 1 100 ? 7.332 -5.298 -10.976 1.00 81.94 100 VAL A C 1
ATOM 773 O O . VAL A 1 100 ? 8.097 -4.970 -10.068 1.00 81.94 100 VAL A O 1
ATOM 776 N N . LEU A 1 101 ? 7.023 -4.514 -11.999 1.00 82.25 101 LEU A N 1
ATOM 777 C CA . LEU A 1 101 ? 7.537 -3.171 -12.205 1.00 82.25 101 LEU A CA 1
ATOM 778 C C . LEU A 1 101 ? 6.412 -2.173 -11.992 1.00 82.25 101 LEU A C 1
ATOM 780 O O . LEU A 1 101 ? 5.391 -2.264 -12.672 1.00 82.25 101 LEU A O 1
ATOM 784 N N . ASP A 1 102 ? 6.627 -1.209 -11.106 1.00 75.06 102 ASP A N 1
ATOM 785 C CA . ASP A 1 102 ? 5.820 0.000 -11.027 1.00 75.06 102 ASP A CA 1
ATOM 786 C C . ASP A 1 102 ? 6.451 1.037 -11.962 1.00 75.06 102 ASP A C 1
ATOM 788 O O . ASP A 1 102 ? 7.571 1.506 -11.746 1.00 75.06 102 ASP A O 1
ATOM 792 N N . VAL A 1 103 ? 5.740 1.372 -13.033 1.00 80.25 103 VAL A N 1
ATOM 793 C CA . VAL A 1 103 ? 6.209 2.234 -14.118 1.00 80.25 103 VAL A CA 1
ATOM 794 C C . VAL A 1 103 ? 5.323 3.469 -14.203 1.00 80.25 103 VAL A C 1
ATOM 796 O O . VAL A 1 103 ? 4.104 3.369 -14.289 1.00 80.25 103 VAL A O 1
ATOM 799 N N . TYR A 1 104 ? 5.911 4.658 -14.218 1.00 72.00 104 TYR A N 1
ATOM 800 C CA . TYR A 1 104 ? 5.188 5.899 -14.464 1.00 72.00 104 TYR A CA 1
ATOM 801 C C . TYR A 1 104 ? 5.242 6.266 -15.943 1.00 72.00 104 TYR A C 1
ATOM 803 O O . TYR A 1 104 ? 6.330 6.403 -16.482 1.00 72.00 104 TYR A O 1
ATOM 811 N N . ASN A 1 105 ? 4.097 6.473 -16.597 1.00 72.81 105 ASN A N 1
ATOM 812 C CA . ASN A 1 105 ? 4.037 6.792 -18.033 1.00 72.81 105 ASN A CA 1
ATOM 813 C C . ASN A 1 105 ? 3.784 8.282 -18.345 1.00 72.81 105 ASN A C 1
ATOM 815 O O . ASN A 1 105 ? 3.242 8.612 -19.395 1.00 72.81 105 ASN A O 1
ATOM 819 N N . GLY A 1 106 ? 4.061 9.190 -17.408 1.00 59.53 106 GLY A N 1
ATOM 820 C CA . GLY A 1 106 ? 3.759 10.617 -17.572 1.00 59.53 106 GLY A CA 1
ATOM 821 C C . GLY A 1 106 ? 2.380 11.040 -17.057 1.00 59.53 106 GLY A C 1
ATOM 822 O O . GLY A 1 106 ? 2.254 12.178 -16.600 1.00 59.53 106 GLY A O 1
ATOM 823 N N . ASN A 1 107 ? 1.396 10.132 -16.993 1.00 56.66 107 ASN A N 1
ATOM 824 C CA . ASN A 1 107 ? 0.025 10.427 -16.544 1.00 56.66 107 ASN A CA 1
ATOM 825 C C . ASN A 1 107 ? -0.452 9.568 -15.361 1.00 56.66 107 ASN A C 1
ATOM 827 O O . ASN A 1 107 ? -1.184 10.062 -14.493 1.00 56.66 107 ASN A O 1
ATOM 831 N N . THR A 1 108 ? -0.049 8.298 -15.320 1.00 59.12 108 THR A N 1
ATOM 832 C CA . THR A 1 108 ? -0.497 7.289 -14.349 1.00 59.12 108 THR A CA 1
ATOM 833 C C . THR A 1 108 ? 0.643 6.347 -13.969 1.00 59.12 108 THR A C 1
ATOM 835 O O . THR A 1 108 ? 1.556 6.116 -14.762 1.00 59.12 108 THR A O 1
ATOM 838 N N . ALA A 1 109 ? 0.577 5.785 -12.761 1.00 67.69 109 ALA A N 1
ATOM 839 C CA . ALA A 1 109 ? 1.367 4.609 -12.418 1.00 67.69 109 ALA A CA 1
ATOM 840 C C . ALA A 1 109 ? 0.724 3.371 -13.069 1.00 67.69 109 ALA A C 1
ATOM 842 O O . ALA A 1 109 ? -0.485 3.173 -12.966 1.00 67.69 109 ALA A O 1
ATOM 843 N N . LEU A 1 110 ? 1.528 2.582 -13.771 1.00 74.81 110 LEU A N 1
ATOM 844 C CA . LEU A 1 110 ? 1.175 1.322 -14.412 1.00 74.81 110 LEU A CA 1
ATOM 845 C C . LEU A 1 110 ? 2.004 0.203 -13.795 1.00 74.81 110 LEU A C 1
ATOM 847 O O . LEU A 1 110 ? 3.149 0.423 -13.408 1.00 74.81 110 LEU A O 1
ATOM 851 N N . GLN A 1 111 ? 1.451 -1.004 -13.767 1.00 76.56 111 GLN A N 1
ATOM 852 C CA . GLN A 1 111 ? 2.181 -2.189 -13.337 1.00 76.56 111 GLN A CA 1
ATOM 853 C C . GLN A 1 111 ? 2.463 -3.106 -14.528 1.00 76.56 111 GLN A C 1
ATOM 855 O O . GLN A 1 111 ? 1.591 -3.333 -15.369 1.00 76.56 111 GLN A O 1
ATOM 860 N N . LYS A 1 112 ? 3.689 -3.634 -14.607 1.00 86.81 112 LYS A N 1
ATOM 861 C CA . LYS A 1 112 ? 4.074 -4.684 -15.564 1.00 86.81 112 LYS A CA 1
ATOM 862 C C . LYS A 1 112 ? 4.526 -5.919 -14.805 1.00 86.81 112 LYS A C 1
ATOM 864 O O . LYS A 1 112 ? 5.424 -5.824 -13.975 1.00 86.81 112 LYS A O 1
ATOM 869 N N . TYR A 1 113 ? 3.926 -7.065 -15.106 1.00 88.00 113 TYR A N 1
ATOM 870 C CA . TYR A 1 113 ? 4.155 -8.316 -14.387 1.00 88.00 113 TYR A CA 1
ATOM 871 C C . TYR A 1 113 ? 4.958 -9.270 -15.248 1.00 88.00 113 TYR A C 1
ATOM 873 O O . TYR A 1 113 ? 4.635 -9.469 -16.414 1.00 88.00 113 TYR A O 1
ATOM 881 N N . TYR A 1 114 ? 5.968 -9.896 -14.668 1.00 91.38 114 TYR A N 1
ATOM 882 C CA . TYR A 1 114 ? 6.819 -10.852 -15.342 1.00 91.38 114 TYR A CA 1
ATOM 883 C C . TYR A 1 114 ? 6.954 -12.120 -14.505 1.00 91.38 114 TYR A C 1
ATOM 885 O O . TYR A 1 114 ? 7.091 -12.071 -13.283 1.00 91.38 114 TYR A O 1
ATOM 893 N N . ALA A 1 115 ? 6.943 -13.267 -15.173 1.00 89.69 115 ALA A N 1
ATOM 894 C CA . ALA A 1 115 ? 7.262 -14.553 -14.568 1.00 89.69 115 ALA A CA 1
ATOM 895 C C . ALA A 1 115 ? 8.454 -15.168 -15.296 1.00 89.69 115 ALA A C 1
ATOM 897 O O . ALA A 1 115 ? 8.541 -15.079 -16.528 1.00 89.69 115 ALA A O 1
ATOM 898 N N . LYS A 1 116 ? 9.370 -15.775 -14.536 1.00 88.69 116 LYS A N 1
ATOM 899 C CA . LYS A 1 116 ? 10.501 -16.505 -15.102 1.00 88.69 116 LYS A CA 1
ATOM 900 C C . LYS A 1 116 ? 10.106 -17.964 -15.291 1.00 88.69 116 LYS A C 1
ATOM 902 O O . LYS A 1 116 ? 9.838 -18.675 -14.326 1.00 88.69 116 LYS A O 1
ATOM 907 N N . GLU A 1 117 ? 10.073 -18.410 -16.541 1.00 84.06 117 GLU A N 1
ATOM 908 C CA . GLU A 1 117 ? 9.822 -19.803 -16.910 1.00 84.06 117 GLU A CA 1
ATOM 909 C C . GLU A 1 117 ? 10.950 -20.287 -17.817 1.00 84.06 117 GLU A C 1
ATOM 911 O O . GLU A 1 117 ? 11.262 -19.634 -18.811 1.00 84.06 117 GLU A O 1
ATOM 916 N N . LYS A 1 118 ? 11.567 -21.430 -17.481 1.00 84.94 118 LYS A N 1
ATOM 917 C CA . LYS A 1 118 ? 12.694 -22.008 -18.244 1.00 84.94 118 LYS A CA 1
ATOM 918 C C . LYS A 1 118 ? 13.791 -20.967 -18.530 1.00 84.94 118 LYS A C 1
ATOM 920 O O . LYS A 1 118 ? 14.185 -20.766 -19.674 1.00 84.94 118 LYS A O 1
ATOM 925 N N . ASP A 1 119 ? 14.197 -20.254 -17.481 1.00 84.19 119 ASP A N 1
ATOM 926 C CA . ASP A 1 119 ? 15.194 -19.176 -17.507 1.00 84.19 119 ASP A CA 1
ATOM 927 C C . ASP A 1 119 ? 14.871 -17.951 -18.372 1.00 84.19 119 ASP A C 1
ATOM 929 O O . ASP A 1 119 ? 15.726 -17.090 -18.562 1.00 84.19 119 ASP A O 1
ATOM 933 N N . LYS A 1 120 ? 13.622 -17.802 -18.824 1.00 88.94 120 LYS A N 1
ATOM 934 C CA . LYS A 1 120 ? 13.177 -16.648 -19.606 1.00 88.94 120 LYS A CA 1
ATOM 935 C C . LYS A 1 120 ? 12.097 -15.859 -18.877 1.00 88.94 120 LYS A C 1
ATOM 937 O O . LYS A 1 120 ? 11.089 -16.418 -18.448 1.00 88.94 120 LYS A O 1
ATOM 942 N N . TRP A 1 121 ? 12.276 -14.543 -18.795 1.00 93.06 121 TRP A N 1
ATOM 943 C CA . TRP A 1 121 ? 11.228 -13.639 -18.328 1.00 93.06 121 TRP A CA 1
ATOM 944 C C . TRP A 1 121 ? 10.169 -13.437 -19.407 1.00 93.06 121 TRP A C 1
ATOM 946 O O . TRP A 1 121 ? 10.476 -13.161 -20.567 1.00 93.06 121 TRP A O 1
ATOM 956 N N . THR A 1 122 ? 8.905 -13.558 -19.019 1.00 93.00 122 THR A N 1
ATOM 957 C CA . THR A 1 122 ? 7.758 -13.331 -19.902 1.00 93.00 122 THR A CA 1
ATOM 958 C C . THR A 1 122 ? 6.802 -12.349 -19.255 1.00 93.00 122 THR A C 1
ATOM 960 O O . THR A 1 122 ? 6.552 -12.446 -18.057 1.00 93.00 122 THR A O 1
ATOM 963 N N . LEU A 1 123 ? 6.289 -11.393 -20.034 1.00 91.75 123 LEU A N 1
ATOM 964 C CA . LEU A 1 123 ? 5.256 -10.471 -19.572 1.00 91.75 123 LEU A CA 1
ATOM 965 C C . LEU A 1 123 ? 3.943 -11.245 -19.392 1.00 91.75 123 LEU A C 1
ATOM 967 O O . LEU A 1 123 ? 3.469 -11.903 -20.317 1.00 91.75 123 LEU A O 1
ATOM 971 N N . VAL A 1 124 ? 3.350 -11.141 -18.210 1.00 89.94 124 VAL A N 1
ATOM 972 C CA . VAL A 1 124 ? 2.116 -11.817 -17.812 1.00 89.94 124 VAL A CA 1
ATOM 973 C C . VAL A 1 124 ? 1.026 -10.769 -17.603 1.00 89.94 124 VAL A C 1
ATOM 975 O O . VAL A 1 124 ? 1.283 -9.663 -17.126 1.00 89.94 124 VAL A O 1
ATOM 978 N N . LYS A 1 125 ? -0.217 -11.103 -17.957 1.00 86.94 125 LYS A N 1
ATOM 979 C CA . LYS A 1 125 ? -1.369 -10.251 -17.638 1.00 86.94 125 LYS A CA 1
ATOM 980 C C . LYS A 1 125 ? -1.598 -10.242 -16.128 1.00 86.94 125 LYS A C 1
ATOM 982 O O . LYS A 1 125 ? -1.502 -11.288 -15.495 1.00 86.94 125 LYS A O 1
ATOM 987 N N . GLU A 1 126 ? -1.980 -9.094 -15.574 1.00 78.56 126 GLU A N 1
ATOM 988 C CA . GLU A 1 126 ? -2.248 -8.926 -14.137 1.00 78.56 126 GLU A CA 1
ATOM 989 C C . GLU A 1 126 ? -3.142 -10.034 -13.572 1.00 78.56 126 GLU A C 1
ATOM 991 O O . GLU A 1 126 ? -2.765 -10.705 -12.618 1.00 78.56 126 GLU A O 1
ATOM 996 N N . GLY A 1 127 ? -4.296 -10.281 -14.199 1.00 69.88 127 GLY A N 1
ATOM 997 C CA . GLY A 1 127 ? -5.242 -11.289 -13.721 1.00 69.88 127 GLY A CA 1
ATOM 998 C C . GLY A 1 127 ? -4.650 -12.700 -13.662 1.00 69.88 127 GLY A C 1
ATOM 999 O O . GLY A 1 127 ? -4.937 -13.442 -12.725 1.00 69.88 127 GLY A O 1
ATOM 1000 N N . ASP A 1 128 ? -3.794 -13.065 -14.617 1.00 80.50 128 ASP A N 1
ATOM 1001 C CA . ASP A 1 128 ? -3.139 -14.377 -14.649 1.00 80.50 128 ASP A CA 1
ATOM 1002 C C . ASP A 1 128 ? -1.999 -14.446 -13.628 1.00 80.50 128 ASP A C 1
ATOM 1004 O O . ASP A 1 128 ? -1.845 -15.451 -12.934 1.00 80.50 128 ASP A O 1
ATOM 1008 N N . PHE A 1 129 ? -1.248 -13.353 -13.474 1.00 80.12 129 PHE A N 1
ATOM 1009 C CA . PHE A 1 129 ? -0.207 -13.221 -12.461 1.00 80.12 129 PHE A CA 1
ATOM 1010 C C . PHE A 1 129 ? -0.791 -13.338 -11.049 1.00 80.12 129 PHE A C 1
ATOM 1012 O O . PHE A 1 129 ? -0.332 -14.151 -10.248 1.00 80.12 129 PHE A O 1
ATOM 1019 N N . VAL A 1 130 ? -1.859 -12.593 -10.756 1.00 70.44 130 VAL A N 1
ATOM 1020 C CA . VAL A 1 130 ? -2.580 -12.656 -9.482 1.00 70.44 130 VAL A CA 1
ATOM 1021 C C . VAL A 1 130 ? -3.126 -14.064 -9.270 1.00 70.44 130 VAL A C 1
ATOM 1023 O O . VAL A 1 130 ? -2.862 -14.658 -8.231 1.00 70.44 130 VAL A O 1
ATOM 1026 N N . LYS A 1 131 ? -3.806 -14.679 -10.241 1.00 68.06 131 LYS A N 1
ATOM 1027 C CA . LYS A 1 131 ? -4.303 -16.056 -10.070 1.00 68.06 131 LYS A CA 1
ATOM 1028 C C . LYS A 1 131 ? -3.185 -17.050 -9.764 1.00 68.06 131 LYS A C 1
ATOM 1030 O O . LYS A 1 131 ? -3.364 -17.907 -8.910 1.00 68.06 131 LYS A O 1
ATOM 1035 N N . LYS A 1 132 ? -2.038 -16.932 -10.431 1.00 71.25 132 LYS A N 1
ATOM 1036 C CA . LYS A 1 132 ? -0.923 -17.876 -10.295 1.00 71.25 132 LYS A CA 1
ATOM 1037 C C . LYS A 1 132 ? -0.123 -17.675 -9.006 1.00 71.25 132 LYS A C 1
ATOM 1039 O O . LYS A 1 132 ? 0.282 -18.655 -8.389 1.00 71.25 132 LYS A O 1
ATOM 1044 N N . PHE A 1 133 ? 0.080 -16.427 -8.583 1.00 66.69 133 PHE A N 1
ATOM 1045 C CA . PHE A 1 133 ? 1.032 -16.082 -7.521 1.00 66.69 133 PHE A CA 1
ATOM 1046 C C . PHE A 1 133 ? 0.393 -15.470 -6.262 1.00 66.69 133 PHE A C 1
ATOM 1048 O O . PHE A 1 133 ? 1.025 -15.467 -5.208 1.00 66.69 133 PHE A O 1
ATOM 1055 N N . SER A 1 134 ? -0.869 -15.020 -6.301 1.00 58.44 134 SER A N 1
ATOM 1056 C CA . SER A 1 134 ? -1.569 -14.498 -5.107 1.00 58.44 134 SER A CA 1
ATOM 1057 C C . SER A 1 134 ? -2.156 -15.590 -4.203 1.00 58.44 134 SER A C 1
ATOM 1059 O O . SER A 1 134 ? -2.434 -15.321 -3.033 1.00 58.44 134 SER A O 1
ATOM 1061 N N . ILE A 1 135 ? -2.286 -16.834 -4.689 1.00 47.19 135 ILE A N 1
ATOM 1062 C CA . ILE A 1 135 ? -2.810 -17.969 -3.902 1.00 47.19 135 ILE A CA 1
ATOM 1063 C C . ILE A 1 135 ? -1.947 -18.228 -2.656 1.00 47.19 135 ILE A C 1
ATOM 1065 O O . ILE A 1 135 ? -2.487 -18.505 -1.588 1.00 47.19 135 ILE A O 1
ATOM 1069 N N . ALA A 1 136 ? -0.624 -18.041 -2.737 1.00 40.84 136 ALA A N 1
ATOM 1070 C CA . ALA A 1 136 ? 0.278 -18.256 -1.601 1.00 40.84 136 ALA A CA 1
ATOM 1071 C C . ALA A 1 136 ? 0.061 -17.260 -0.444 1.00 40.84 136 ALA A C 1
ATOM 1073 O O . ALA A 1 136 ? 0.367 -17.574 0.702 1.00 40.84 136 ALA A O 1
ATOM 1074 N N . SER A 1 137 ? -0.505 -16.080 -0.715 1.00 44.59 137 SER A N 1
ATOM 1075 C CA . SER A 1 137 ? -0.801 -15.088 0.323 1.00 44.59 137 SER A CA 1
ATOM 1076 C C . SER A 1 137 ? -2.188 -15.183 0.941 1.00 44.59 137 SER A C 1
ATOM 1078 O O . SER A 1 137 ? -2.396 -14.609 2.002 1.00 44.59 137 SER A O 1
ATOM 1080 N N . ARG A 1 138 ? -3.126 -15.902 0.315 1.00 40.12 138 ARG A N 1
ATOM 1081 C CA . ARG A 1 138 ? -4.522 -15.991 0.779 1.00 40.12 138 ARG A CA 1
ATOM 1082 C C . ARG A 1 138 ? -4.708 -16.910 1.981 1.00 40.12 138 ARG A C 1
ATOM 1084 O O . ARG A 1 138 ? -5.639 -16.707 2.746 1.00 40.12 138 ARG A O 1
ATOM 1091 N N . ALA A 1 139 ? -3.775 -17.830 2.228 1.00 39.16 139 ALA A N 1
ATOM 1092 C CA . ALA A 1 139 ? -3.881 -18.786 3.332 1.00 39.16 139 ALA A CA 1
ATOM 1093 C C . ALA A 1 139 ? -3.997 -18.131 4.728 1.00 39.16 139 ALA A C 1
ATOM 1095 O O . ALA A 1 139 ? -4.528 -18.756 5.640 1.00 39.16 139 ALA A O 1
ATOM 1096 N N . HIS A 1 140 ? -3.547 -16.879 4.898 1.00 40.00 140 HIS A N 1
ATOM 1097 C CA . HIS A 1 140 ? -3.727 -16.125 6.147 1.00 40.00 140 HIS A CA 1
ATOM 1098 C C . HIS A 1 140 ? -4.963 -15.203 6.159 1.00 40.00 140 HIS A C 1
ATOM 1100 O O . HIS A 1 140 ? -5.373 -14.770 7.234 1.00 40.00 140 HIS A O 1
ATOM 1106 N N . PHE A 1 141 ? -5.555 -14.921 4.992 1.00 43.69 141 PHE A N 1
ATOM 1107 C CA . PHE A 1 141 ? -6.644 -13.952 4.792 1.00 43.69 141 PHE A CA 1
ATOM 1108 C C . PHE A 1 141 ? -7.993 -14.586 4.415 1.00 43.69 141 PHE A C 1
ATOM 1110 O O . PHE A 1 141 ? -8.999 -13.887 4.415 1.00 43.69 141 PHE A O 1
ATOM 1117 N N . ASP A 1 142 ? -8.039 -15.896 4.151 1.00 46.62 142 ASP A N 1
ATOM 1118 C CA . ASP A 1 142 ? -9.280 -16.662 3.941 1.00 46.62 142 ASP A CA 1
ATOM 1119 C C . ASP A 1 142 ? -10.004 -16.997 5.267 1.00 46.62 142 ASP A C 1
ATOM 1121 O O . ASP A 1 142 ? -10.917 -17.825 5.303 1.00 46.62 142 ASP A O 1
ATOM 1125 N N . GLN A 1 143 ? -9.615 -16.366 6.383 1.00 53.81 143 GLN A N 1
ATOM 1126 C CA . GLN A 1 143 ? -10.418 -16.429 7.600 1.00 53.81 143 GLN A CA 1
ATOM 1127 C C . GLN A 1 143 ? -11.728 -15.656 7.385 1.00 53.81 143 GLN A C 1
ATOM 1129 O O . GLN A 1 143 ? -11.698 -14.563 6.811 1.00 53.81 143 GLN A O 1
ATOM 1134 N N . PRO A 1 144 ? -12.879 -16.188 7.838 1.00 61.75 144 PRO A N 1
ATOM 1135 C CA . PRO A 1 144 ? -14.145 -15.478 7.739 1.00 61.75 144 PRO A CA 1
ATOM 1136 C C . PRO A 1 144 ? -14.018 -14.108 8.404 1.00 61.75 144 PRO A C 1
ATOM 1138 O O . PRO A 1 144 ? -13.547 -14.020 9.539 1.00 61.75 144 PRO A O 1
ATOM 1141 N N . ILE A 1 145 ? -14.448 -13.050 7.709 1.00 70.06 145 ILE A N 1
ATOM 1142 C CA . ILE A 1 145 ? -14.563 -11.715 8.303 1.00 70.06 145 ILE A CA 1
ATOM 1143 C C . ILE A 1 145 ? -15.444 -11.860 9.556 1.00 70.06 145 ILE A C 1
ATOM 1145 O O . ILE A 1 145 ? -16.577 -12.339 9.430 1.00 70.06 145 ILE A O 1
ATOM 1149 N N . PRO A 1 146 ? -14.946 -11.502 10.755 1.00 76.25 146 PRO A N 1
ATOM 1150 C CA . PRO A 1 146 ? -15.735 -11.575 11.974 1.00 76.25 146 PRO A CA 1
ATOM 1151 C C . PRO A 1 146 ? -17.051 -10.811 11.817 1.00 76.25 146 PRO A C 1
ATOM 1153 O O . PRO A 1 146 ? -17.068 -9.693 11.294 1.00 76.25 146 PRO A O 1
ATOM 1156 N N . GLN A 1 147 ? -18.151 -11.414 12.269 1.00 79.31 147 GLN A N 1
ATOM 1157 C CA . GLN A 1 147 ? -19.433 -10.720 12.322 1.00 79.31 147 GLN A CA 1
ATOM 1158 C C . GLN A 1 147 ? -19.384 -9.588 13.348 1.00 79.31 147 GLN A C 1
ATOM 1160 O O . GLN A 1 147 ? -18.759 -9.716 14.403 1.00 79.31 147 GLN A O 1
ATOM 1165 N N . ASP A 1 148 ? -20.075 -8.498 13.029 1.00 85.81 148 ASP A N 1
ATOM 1166 C CA . ASP A 1 148 ? -20.239 -7.369 13.934 1.00 85.81 148 ASP A CA 1
ATOM 1167 C C . ASP A 1 148 ? -20.954 -7.793 15.219 1.00 85.81 148 ASP A C 1
ATOM 1169 O O . ASP A 1 148 ? -21.922 -8.556 15.203 1.00 85.81 148 ASP A O 1
ATOM 1173 N N . THR A 1 149 ? -20.509 -7.228 16.334 1.00 85.81 149 THR A N 1
ATOM 1174 C CA . THR A 1 149 ? -21.163 -7.338 17.639 1.00 85.81 149 THR A CA 1
ATOM 1175 C C . THR A 1 149 ? -21.544 -5.943 18.141 1.00 85.81 149 THR A C 1
ATOM 1177 O O . THR A 1 149 ? -21.419 -4.933 17.435 1.00 85.81 149 THR A O 1
ATOM 1180 N N . GLU A 1 150 ? -22.061 -5.863 19.366 1.00 84.81 150 GLU A N 1
ATOM 1181 C CA . GLU A 1 150 ? -22.353 -4.582 20.017 1.00 84.81 150 GLU A CA 1
ATOM 1182 C C . GLU A 1 150 ? -21.072 -3.757 20.251 1.00 84.81 150 GLU A C 1
ATOM 1184 O O . GLU A 1 150 ? -21.075 -2.536 20.107 1.00 84.81 150 GLU A O 1
ATOM 1189 N N . ASP A 1 151 ? -19.956 -4.429 20.537 1.00 88.69 151 ASP A N 1
ATOM 1190 C CA . ASP A 1 151 ? -18.659 -3.849 20.899 1.00 88.69 151 ASP A CA 1
ATOM 1191 C C . ASP A 1 151 ? -17.589 -3.938 19.792 1.00 88.69 151 ASP A C 1
ATOM 1193 O O . ASP A 1 151 ? -16.511 -3.342 19.914 1.00 88.69 151 ASP A O 1
ATOM 1197 N N . LYS A 1 152 ? -17.866 -4.644 18.691 1.00 90.69 152 LYS A N 1
ATOM 1198 C CA . LYS A 1 152 ? -16.935 -4.819 17.570 1.00 90.69 152 LYS A CA 1
ATOM 1199 C C . LYS A 1 152 ? -17.597 -4.554 16.227 1.00 90.69 152 LYS A C 1
ATOM 1201 O O . LYS A 1 152 ? -18.746 -4.918 15.997 1.00 90.69 152 LYS A O 1
ATOM 1206 N N . VAL A 1 153 ? -16.840 -3.938 15.327 1.00 94.06 153 VAL A N 1
ATOM 1207 C CA . VAL A 1 153 ? -17.264 -3.653 13.953 1.00 94.06 153 VAL A CA 1
ATOM 1208 C C . VAL A 1 153 ? -16.192 -4.096 12.964 1.00 94.06 153 VAL A C 1
ATOM 1210 O O . VAL A 1 153 ? -14.996 -3.988 13.238 1.00 94.06 153 VAL A O 1
ATOM 1213 N N . SER A 1 154 ? -16.608 -4.619 11.826 1.00 93.50 154 SER A N 1
ATOM 1214 C CA . SER A 1 154 ? -15.762 -4.960 10.691 1.00 93.50 154 SER A CA 1
ATOM 1215 C C . SER A 1 154 ? -15.943 -3.902 9.607 1.00 93.50 154 SER A C 1
ATOM 1217 O O . SER A 1 154 ? -17.060 -3.472 9.326 1.00 93.50 154 SER A O 1
ATOM 1219 N N . ILE A 1 155 ? -14.845 -3.446 9.001 1.00 94.44 155 ILE A N 1
ATOM 1220 C CA . ILE A 1 155 ? -14.906 -2.468 7.907 1.00 94.44 155 ILE A CA 1
ATOM 1221 C C . ILE A 1 155 ? -14.464 -3.108 6.596 1.00 94.44 155 ILE A C 1
ATOM 1223 O O . ILE A 1 155 ? -13.446 -3.791 6.548 1.00 94.44 155 ILE A O 1
ATOM 1227 N N . ASP A 1 156 ? -15.209 -2.854 5.524 1.00 92.81 156 ASP A N 1
ATOM 1228 C CA . ASP A 1 156 ? -14.801 -3.162 4.154 1.00 92.81 156 ASP A CA 1
ATOM 1229 C C . ASP A 1 156 ? -14.563 -1.837 3.422 1.00 92.81 156 ASP A C 1
ATOM 1231 O O . ASP A 1 156 ? -15.483 -1.038 3.264 1.00 92.81 156 ASP A O 1
ATOM 1235 N N . LEU A 1 157 ? -13.319 -1.586 3.008 1.00 93.81 157 LEU A N 1
ATOM 1236 C CA . LEU A 1 157 ? -12.882 -0.319 2.419 1.00 93.81 157 LEU A CA 1
ATOM 1237 C C . LEU A 1 157 ? -13.597 0.013 1.099 1.00 93.81 157 LEU A C 1
ATOM 1239 O O . LEU A 1 157 ? -13.634 1.183 0.712 1.00 93.81 157 LEU A O 1
ATOM 1243 N N . ALA A 1 158 ? -14.158 -0.993 0.419 1.00 89.31 158 ALA A N 1
ATOM 1244 C CA . ALA A 1 158 ? -14.888 -0.835 -0.836 1.00 89.31 158 ALA A CA 1
ATOM 1245 C C . ALA A 1 158 ? -16.402 -0.636 -0.638 1.00 89.31 158 ALA A C 1
ATOM 1247 O O . ALA A 1 158 ? -17.118 -0.366 -1.604 1.00 89.31 158 ALA A O 1
ATOM 1248 N N . LYS A 1 159 ? -16.907 -0.768 0.596 1.00 91.06 159 LYS A N 1
ATOM 1249 C CA . LYS A 1 159 ? -18.337 -0.684 0.916 1.00 91.06 159 LYS A CA 1
ATOM 1250 C C . LYS A 1 159 ? -18.636 0.479 1.871 1.00 91.06 159 LYS A C 1
ATOM 1252 O O . LYS A 1 159 ? -17.743 0.968 2.562 1.00 91.06 159 LYS A O 1
ATOM 1257 N N . PRO A 1 160 ? -19.897 0.944 1.929 1.00 91.31 160 PRO A N 1
ATOM 1258 C CA . PRO A 1 160 ? -20.329 1.872 2.968 1.00 91.31 160 PRO A CA 1
ATOM 1259 C C . PRO A 1 160 ? -20.119 1.277 4.368 1.00 91.31 160 PRO A C 1
ATOM 1261 O O . PRO A 1 160 ? -20.290 0.074 4.563 1.00 91.31 160 PRO A O 1
ATOM 1264 N N . VAL A 1 161 ? -19.778 2.124 5.339 1.00 92.19 161 VAL A N 1
ATOM 1265 C CA . VAL A 1 161 ? -19.623 1.733 6.751 1.00 92.19 161 VAL A CA 1
ATOM 1266 C C . VAL A 1 161 ? -20.849 2.148 7.563 1.00 92.19 161 VAL A C 1
ATOM 1268 O O . VAL A 1 161 ? -21.557 3.082 7.192 1.00 92.19 161 VAL A O 1
ATOM 1271 N N . ASP A 1 162 ? -21.073 1.498 8.705 1.00 91.00 162 ASP A N 1
ATOM 1272 C CA . ASP A 1 162 ? -22.081 1.929 9.675 1.00 91.00 162 ASP A CA 1
ATOM 1273 C C . ASP A 1 162 ? -21.645 3.237 10.359 1.00 91.00 162 ASP A C 1
ATOM 1275 O O . ASP A 1 162 ? -20.835 3.249 11.291 1.00 91.00 162 ASP A O 1
ATOM 1279 N N . GLU A 1 163 ? -22.198 4.359 9.899 1.00 92.06 163 GLU A N 1
ATOM 1280 C CA . GLU A 1 163 ? -21.896 5.690 10.429 1.00 92.06 163 GLU A CA 1
ATOM 1281 C C . GLU A 1 163 ? -22.406 5.917 11.862 1.00 92.06 163 GLU A C 1
ATOM 1283 O O . GLU A 1 163 ? -21.994 6.881 12.516 1.00 92.06 163 GLU A O 1
ATOM 1288 N N . SER A 1 164 ? -23.265 5.047 12.407 1.00 91.88 164 SER A N 1
ATOM 1289 C CA . SER A 1 164 ? -23.632 5.104 13.829 1.00 91.88 164 SER A CA 1
ATOM 1290 C C . SER A 1 164 ? -22.461 4.686 14.729 1.00 91.88 164 SER A C 1
ATOM 1292 O O . SER A 1 164 ? -22.295 5.229 15.824 1.00 91.88 164 SER A O 1
ATOM 1294 N N . LYS A 1 165 ? -21.591 3.805 14.217 1.00 93.12 165 LYS A N 1
ATOM 1295 C CA . LYS A 1 165 ? -20.423 3.231 14.897 1.00 93.12 165 LYS A CA 1
ATOM 1296 C C . LYS A 1 165 ? -19.110 3.895 14.487 1.00 93.12 165 LYS A C 1
ATOM 1298 O O . LYS A 1 165 ? -18.246 4.132 15.329 1.00 93.12 165 LYS A O 1
ATOM 1303 N N . ILE A 1 166 ? -18.953 4.230 13.211 1.00 96.06 166 ILE A N 1
ATOM 1304 C CA . ILE A 1 166 ? -17.721 4.789 12.649 1.00 96.06 166 ILE A CA 1
ATOM 1305 C C . ILE A 1 166 ? -17.926 6.251 12.262 1.00 96.06 166 ILE A C 1
ATOM 1307 O O . ILE A 1 166 ? -18.935 6.643 11.686 1.00 96.06 166 ILE A O 1
ATOM 1311 N N . LYS A 1 167 ? -16.938 7.088 12.561 1.00 96.62 167 LYS A N 1
ATOM 1312 C CA . LYS A 1 167 ? -16.817 8.442 12.034 1.00 96.62 167 LYS A CA 1
ATOM 1313 C C . LYS A 1 167 ? -15.784 8.446 10.915 1.00 96.62 167 LYS A C 1
ATOM 1315 O O . LYS A 1 167 ? -14.647 8.027 11.132 1.00 96.62 167 LYS A O 1
ATOM 1320 N N . ILE A 1 168 ? -16.172 8.935 9.740 1.00 96.75 168 ILE A N 1
ATOM 1321 C CA . ILE A 1 168 ? -15.255 9.128 8.615 1.00 96.75 168 ILE A CA 1
ATOM 1322 C C . ILE A 1 168 ? -14.769 10.579 8.602 1.00 96.75 168 ILE A C 1
ATOM 1324 O O . ILE A 1 168 ? -15.558 11.518 8.697 1.00 96.75 168 ILE A O 1
ATOM 1328 N N . HIS A 1 169 ? -13.459 10.751 8.464 1.00 96.75 169 HIS A N 1
ATOM 1329 C CA . HIS A 1 169 ? -12.816 12.031 8.203 1.00 96.75 169 HIS A CA 1
ATOM 1330 C C . HIS A 1 169 ? -12.012 11.942 6.911 1.00 96.75 169 HIS A C 1
ATOM 1332 O O . HIS A 1 169 ? -11.084 11.142 6.820 1.00 96.75 169 HIS A O 1
ATOM 1338 N N . GLU A 1 170 ? -12.352 12.772 5.931 1.00 96.94 170 GLU A N 1
ATOM 1339 C CA . GLU A 1 170 ? -11.613 12.893 4.677 1.00 96.94 170 GLU A CA 1
ATOM 1340 C C . GLU A 1 170 ? -10.926 14.254 4.636 1.00 96.94 170 GLU A C 1
ATOM 1342 O O . GLU A 1 170 ? -11.554 15.296 4.826 1.00 96.94 170 GLU A O 1
ATOM 1347 N N . THR A 1 171 ? -9.614 14.245 4.434 1.00 96.62 171 THR A N 1
ATOM 1348 C CA . THR A 1 171 ? -8.800 15.459 4.375 1.00 96.62 171 THR A CA 1
ATOM 1349 C C . THR A 1 171 ? -7.728 15.310 3.316 1.00 96.62 171 THR A C 1
ATOM 1351 O O . THR A 1 171 ? -7.186 14.227 3.132 1.00 96.62 171 THR A O 1
ATOM 1354 N N . LYS A 1 172 ? -7.362 16.409 2.661 1.00 95.69 172 LYS A N 1
ATOM 1355 C CA . LYS A 1 172 ? -6.184 16.463 1.796 1.00 95.69 172 LYS A CA 1
ATOM 1356 C C . LYS A 1 172 ? -5.075 17.207 2.523 1.00 95.69 172 LYS A C 1
ATOM 1358 O O . LYS A 1 172 ? -5.231 18.389 2.825 1.00 95.69 172 LYS A O 1
ATOM 1363 N N . LYS A 1 173 ? -3.964 16.530 2.808 1.00 91.62 173 LYS A N 1
ATOM 1364 C CA . LYS A 1 173 ? -2.822 17.101 3.530 1.00 91.62 173 LYS A CA 1
ATOM 1365 C C . LYS A 1 173 ? -1.551 16.922 2.719 1.00 91.62 173 LYS A C 1
ATOM 1367 O O . LYS A 1 173 ? -1.221 15.813 2.314 1.00 91.62 173 LYS A O 1
ATOM 1372 N N . ASP A 1 174 ? -0.841 18.024 2.471 1.00 91.56 174 ASP A N 1
ATOM 1373 C CA . ASP A 1 174 ? 0.366 18.029 1.632 1.00 91.56 174 ASP A CA 1
ATOM 1374 C C . ASP A 1 174 ? 0.130 17.355 0.259 1.00 91.56 174 ASP A C 1
ATOM 1376 O O . ASP A 1 174 ? 0.991 16.640 -0.249 1.00 91.56 174 ASP A O 1
ATOM 1380 N N . GLY A 1 175 ? -1.073 17.532 -0.304 1.00 90.44 175 GLY A N 1
ATOM 1381 C CA . GLY A 1 175 ? -1.496 16.949 -1.580 1.00 90.44 175 GLY A CA 1
ATOM 1382 C C . GLY A 1 175 ? -1.673 15.420 -1.590 1.00 90.44 175 GLY A C 1
ATOM 1383 O O . GLY A 1 175 ? -1.836 14.840 -2.663 1.00 90.44 175 GLY A O 1
ATOM 1384 N N . VAL A 1 176 ? -1.670 14.777 -0.419 1.00 94.38 176 VAL A N 1
ATOM 1385 C CA . VAL A 1 176 ? -2.051 13.371 -0.212 1.00 94.38 176 VAL A CA 1
ATOM 1386 C C . VAL A 1 176 ? -3.468 13.323 0.356 1.00 94.38 176 VAL A C 1
ATOM 1388 O O . VAL A 1 176 ? -3.793 14.064 1.286 1.00 94.38 176 VAL A O 1
ATOM 1391 N N . ASP A 1 177 ? -4.314 12.472 -0.215 1.00 96.62 177 ASP A N 1
ATOM 1392 C CA . ASP A 1 177 ? -5.673 12.237 0.266 1.00 96.62 177 ASP A CA 1
ATOM 1393 C C . ASP A 1 177 ? -5.628 11.264 1.455 1.00 96.62 177 ASP A C 1
ATOM 1395 O O . ASP A 1 177 ? -5.157 10.132 1.323 1.00 96.62 177 ASP A O 1
ATOM 1399 N N . GLU A 1 178 ? -6.107 11.712 2.615 1.00 97.50 178 GLU A N 1
ATOM 1400 C CA . GLU A 1 178 ? -6.206 10.947 3.858 1.00 97.50 178 GLU A CA 1
ATOM 1401 C C . GLU A 1 178 ? -7.682 10.657 4.172 1.00 97.50 178 GLU A C 1
ATOM 1403 O O . GLU A 1 178 ? -8.486 11.582 4.313 1.00 97.50 178 GLU A O 1
ATOM 1408 N N . LYS A 1 179 ? -8.038 9.377 4.321 1.00 97.56 179 LYS A N 1
ATOM 1409 C CA . LYS A 1 179 ? -9.374 8.929 4.743 1.00 97.56 179 LYS A CA 1
ATOM 1410 C C . LYS A 1 179 ? -9.272 8.129 6.032 1.00 97.56 179 LYS A C 1
ATOM 1412 O O . LYS A 1 179 ? -8.685 7.051 6.061 1.00 97.56 179 LYS A O 1
ATOM 1417 N N . LYS A 1 180 ? -9.843 8.658 7.107 1.00 97.56 180 LYS A N 1
ATOM 1418 C CA . LYS A 1 180 ? -9.726 8.127 8.463 1.00 97.56 180 LYS A CA 1
ATOM 1419 C C . LYS A 1 180 ? -11.066 7.588 8.950 1.00 97.56 180 LYS A C 1
ATOM 1421 O O . LYS A 1 180 ? -12.050 8.319 8.969 1.00 97.56 180 LYS A O 1
ATOM 1426 N N . PHE A 1 181 ? -11.072 6.335 9.381 1.00 97.25 181 PHE A N 1
ATOM 1427 C CA . PHE A 1 181 ? -12.184 5.640 10.019 1.00 97.25 181 PHE A CA 1
ATOM 1428 C C . PHE A 1 181 ? -11.899 5.566 11.517 1.00 97.25 181 PHE A C 1
ATOM 1430 O O . PHE A 1 181 ? -10.930 4.932 11.934 1.00 97.25 181 PHE A O 1
ATOM 1437 N N . GLU A 1 182 ? -12.707 6.242 12.324 1.00 96.12 182 GLU A N 1
ATOM 1438 C CA . GLU A 1 182 ? -12.522 6.349 13.770 1.00 96.12 182 GLU A CA 1
ATOM 1439 C C . GLU A 1 182 ? -13.760 5.831 14.502 1.00 96.12 182 GLU A C 1
ATOM 1441 O O . GLU A 1 182 ? -14.881 6.243 14.207 1.00 96.12 182 GLU A O 1
ATOM 1446 N N . VAL A 1 183 ? -13.569 4.903 15.440 1.00 94.94 183 VAL A N 1
ATOM 1447 C CA . VAL A 1 183 ? -14.674 4.309 16.208 1.00 94.94 183 VAL A CA 1
ATOM 1448 C C . VAL A 1 183 ? -15.311 5.310 17.172 1.00 94.94 183 VAL A C 1
ATOM 1450 O O . VAL A 1 183 ? -14.631 6.155 17.754 1.00 94.94 183 VAL A O 1
ATOM 1453 N N . LYS A 1 184 ? -16.626 5.198 17.379 1.00 93.38 184 LYS A N 1
ATOM 1454 C CA . LYS A 1 184 ? -17.388 5.974 18.366 1.00 93.38 184 LYS A CA 1
ATOM 1455 C C . LYS A 1 184 ? -17.618 5.158 19.642 1.00 93.38 184 LYS A C 1
ATOM 1457 O O . LYS A 1 184 ? -17.965 3.985 19.595 1.00 93.38 184 LYS A O 1
ATOM 1462 N N . GLY A 1 185 ? -17.502 5.799 20.804 1.00 88.88 185 GLY A N 1
ATOM 1463 C CA . GLY A 1 185 ? -17.811 5.164 22.089 1.00 88.88 185 GLY A CA 1
ATOM 1464 C C . GLY A 1 185 ? -16.787 4.102 22.504 1.00 88.88 185 GLY A C 1
ATOM 1465 O O . GLY A 1 185 ? -15.584 4.323 22.400 1.00 88.88 185 GLY A O 1
ATOM 1466 N N . LYS A 1 186 ? -17.269 2.973 23.038 1.00 87.69 186 LYS A N 1
ATOM 1467 C CA . LYS A 1 186 ? -16.436 1.879 23.576 1.00 87.69 186 LYS A CA 1
ATOM 1468 C C . LYS A 1 186 ? -16.253 0.705 22.603 1.00 87.69 186 LYS A C 1
ATOM 1470 O O . LYS A 1 186 ? -15.865 -0.374 23.037 1.00 87.69 186 LYS A O 1
ATOM 1475 N N . ILE A 1 187 ? -16.546 0.901 21.319 1.00 91.12 187 ILE A N 1
ATOM 1476 C CA . ILE A 1 187 ? -16.416 -0.151 20.305 1.00 91.12 187 ILE A CA 1
ATOM 1477 C C . ILE A 1 187 ? -14.998 -0.190 19.717 1.00 91.12 187 ILE A C 1
ATOM 1479 O O . ILE A 1 187 ? -14.218 0.750 19.877 1.00 91.12 187 ILE A O 1
ATOM 1483 N N . SER A 1 188 ? -14.678 -1.257 18.987 1.00 92.81 188 SER A N 1
ATOM 1484 C CA . SER A 1 188 ? -13.398 -1.407 18.286 1.00 92.81 188 SER A CA 1
ATOM 1485 C C . SER A 1 188 ? -13.558 -2.023 16.891 1.00 92.81 188 SER A C 1
ATOM 1487 O O . SER A 1 188 ? -14.496 -2.776 16.637 1.00 92.81 188 SER A O 1
ATOM 1489 N N . ILE A 1 189 ? -12.642 -1.712 15.972 1.00 94.50 189 ILE A N 1
ATOM 1490 C CA . ILE A 1 189 ? -12.584 -2.343 14.648 1.00 94.50 189 ILE A CA 1
ATOM 1491 C C . ILE A 1 189 ? -11.919 -3.710 14.804 1.00 94.50 189 ILE A C 1
ATOM 1493 O O . ILE A 1 189 ? -10.736 -3.794 15.127 1.00 94.50 189 ILE A O 1
ATOM 1497 N N . SER A 1 190 ? -12.667 -4.784 14.588 1.00 92.31 190 SER A N 1
ATOM 1498 C CA . SER A 1 190 ? -12.165 -6.156 14.731 1.00 92.31 190 SER A CA 1
ATOM 1499 C C . SER A 1 190 ? -11.550 -6.713 13.452 1.00 92.31 190 SER A C 1
ATOM 1501 O O . SER A 1 190 ? -10.739 -7.635 13.516 1.00 92.31 190 SER A O 1
ATOM 1503 N N . SER A 1 191 ? -11.893 -6.144 12.297 1.00 92.12 191 SER A N 1
ATOM 1504 C CA . SER A 1 191 ? -11.277 -6.508 11.028 1.00 92.12 191 SER A CA 1
ATOM 1505 C C . SER A 1 191 ? -11.368 -5.392 9.991 1.00 92.12 191 SER A C 1
ATOM 1507 O O . SER A 1 191 ? -12.229 -4.511 10.062 1.00 92.12 191 SER A O 1
ATOM 1509 N N . VAL A 1 192 ? -10.451 -5.447 9.030 1.00 93.44 192 VAL A N 1
ATOM 1510 C CA . VAL A 1 192 ? -10.437 -4.625 7.823 1.00 93.44 192 VAL A CA 1
ATOM 1511 C C . VAL A 1 192 ? -10.421 -5.565 6.626 1.00 93.44 192 VAL A C 1
ATOM 1513 O O . VAL A 1 192 ? -9.600 -6.481 6.570 1.00 93.44 192 VAL A O 1
ATOM 1516 N N . ALA A 1 193 ? -11.295 -5.315 5.664 1.00 90.56 193 ALA A N 1
ATOM 1517 C CA . ALA A 1 193 ? -11.354 -5.973 4.369 1.00 90.56 193 ALA A CA 1
ATOM 1518 C C . ALA A 1 193 ? -11.324 -4.930 3.245 1.00 90.56 193 ALA A C 1
ATOM 1520 O O . ALA A 1 193 ? -11.589 -3.755 3.475 1.00 90.56 193 ALA A O 1
ATOM 1521 N N . ASP A 1 194 ? -11.003 -5.348 2.030 1.00 87.81 194 ASP A N 1
ATOM 1522 C CA . ASP A 1 194 ? -11.062 -4.519 0.829 1.00 87.81 194 ASP A CA 1
ATOM 1523 C C . ASP A 1 194 ? -11.709 -5.333 -0.290 1.00 87.81 194 ASP A C 1
ATOM 1525 O O . ASP A 1 194 ? -11.155 -6.346 -0.721 1.00 87.81 194 ASP A O 1
ATOM 1529 N N . ASP A 1 195 ? -12.912 -4.926 -0.692 1.00 85.25 195 ASP A N 1
ATOM 1530 C CA . ASP A 1 195 ? -13.744 -5.619 -1.681 1.00 85.25 195 ASP A CA 1
ATOM 1531 C C . ASP A 1 195 ? -14.024 -7.079 -1.284 1.00 85.25 195 ASP A C 1
ATOM 1533 O O . ASP A 1 195 ? -13.867 -8.030 -2.047 1.00 85.25 195 ASP A O 1
ATOM 1537 N N . GLY A 1 196 ? -14.391 -7.270 -0.013 1.00 78.44 196 GLY A N 1
ATOM 1538 C CA . GLY A 1 196 ? -14.640 -8.584 0.584 1.00 78.44 196 GLY A CA 1
ATOM 1539 C C . GLY A 1 196 ? -13.394 -9.435 0.858 1.00 78.44 196 GLY A C 1
ATOM 1540 O O . GLY A 1 196 ? -13.536 -10.518 1.426 1.00 78.44 196 GLY A O 1
ATOM 1541 N N . VAL A 1 197 ? -12.187 -8.977 0.510 1.00 77.94 197 VAL A N 1
ATOM 1542 C CA . VAL A 1 197 ? -10.933 -9.686 0.810 1.00 77.94 197 VAL A CA 1
ATOM 1543 C C . VAL A 1 197 ? -10.373 -9.205 2.145 1.00 77.94 197 VAL A C 1
ATOM 1545 O O . VAL A 1 197 ? -10.098 -8.018 2.306 1.00 77.94 197 VAL A O 1
ATOM 1548 N N . GLY A 1 198 ? -10.174 -10.115 3.102 1.00 80.25 198 GLY A N 1
ATOM 1549 C CA . GLY A 1 198 ? -9.591 -9.786 4.404 1.00 80.25 198 GLY A CA 1
ATOM 1550 C C . GLY A 1 198 ? -8.193 -9.172 4.275 1.00 80.25 198 GLY A C 1
ATOM 1551 O O . GLY A 1 198 ? -7.331 -9.700 3.578 1.00 80.25 198 GLY A O 1
ATOM 1552 N N . VAL A 1 199 ? -7.964 -8.051 4.957 1.00 84.88 199 VAL A N 1
ATOM 1553 C CA . VAL A 1 199 ? -6.684 -7.321 4.985 1.00 84.88 199 VAL A CA 1
ATOM 1554 C C . VAL A 1 199 ? -6.013 -7.437 6.343 1.00 84.88 199 VAL A C 1
ATOM 1556 O O . VAL A 1 199 ? -4.795 -7.567 6.440 1.00 84.88 199 VAL A O 1
ATOM 1559 N N . TRP A 1 200 ? -6.806 -7.353 7.404 1.00 88.81 200 TRP A N 1
ATOM 1560 C CA . TRP A 1 200 ? -6.327 -7.436 8.772 1.00 88.81 200 TRP A CA 1
ATOM 1561 C C . TRP A 1 200 ? -7.446 -7.928 9.683 1.00 88.81 200 TRP A C 1
ATOM 1563 O O . TRP A 1 200 ? -8.599 -7.531 9.525 1.00 88.81 200 TRP A O 1
ATOM 1573 N N . ILE A 1 201 ? -7.094 -8.767 10.653 1.00 85.12 201 ILE A N 1
ATOM 1574 C CA . ILE A 1 201 ? -7.988 -9.242 11.709 1.00 85.12 201 ILE A CA 1
ATOM 1575 C C . ILE A 1 201 ? -7.296 -8.965 13.040 1.00 85.12 201 ILE A C 1
ATOM 1577 O O . ILE A 1 201 ? -6.105 -9.245 13.202 1.00 85.12 201 ILE A O 1
ATOM 1581 N N . ALA A 1 202 ? -8.039 -8.392 13.980 1.00 84.94 202 ALA A N 1
ATOM 1582 C CA . ALA A 1 202 ? -7.546 -8.098 15.311 1.00 84.94 202 ALA A CA 1
ATOM 1583 C C . ALA A 1 202 ? -7.253 -9.402 16.074 1.00 84.94 202 ALA A C 1
ATOM 1585 O O . ALA A 1 202 ? -8.146 -10.245 16.174 1.00 84.94 202 ALA A O 1
ATOM 1586 N N . PRO A 1 203 ? -6.050 -9.573 16.651 1.00 71.75 203 PRO A N 1
ATOM 1587 C CA . PRO A 1 203 ? -5.740 -10.763 17.437 1.00 71.75 203 PRO A CA 1
ATOM 1588 C C . PRO A 1 203 ? -6.492 -10.790 18.778 1.00 71.75 203 PRO A C 1
ATOM 1590 O O . PRO A 1 203 ? -6.985 -11.840 19.173 1.00 71.75 203 PRO A O 1
ATOM 1593 N N . GLU A 1 204 ? -6.622 -9.645 19.461 1.00 72.31 204 GLU A N 1
ATOM 1594 C CA . GLU A 1 204 ? -7.317 -9.538 20.757 1.00 72.31 204 GLU A CA 1
ATOM 1595 C C . GLU A 1 204 ? -8.035 -8.189 20.897 1.00 72.31 204 GLU A C 1
ATOM 1597 O O . GLU A 1 204 ? -9.268 -8.123 20.922 1.00 72.31 204 GLU A O 1
ATOM 1602 N N . SER A 1 205 ? -7.261 -7.099 20.944 1.00 73.81 205 SER A N 1
ATOM 1603 C CA . SER A 1 205 ? -7.775 -5.733 20.962 1.00 73.81 205 SER A CA 1
ATOM 1604 C C . SER A 1 205 ? -8.010 -5.237 19.536 1.00 73.81 205 SER A C 1
ATOM 1606 O O . SER A 1 205 ? -7.124 -5.272 18.679 1.00 73.81 205 SER A O 1
ATOM 1608 N N . GLY A 1 206 ? -9.235 -4.783 19.267 1.00 81.06 206 GLY A N 1
ATOM 1609 C CA . GLY A 1 206 ? -9.563 -4.166 17.989 1.00 81.06 206 GLY A CA 1
ATOM 1610 C C . GLY A 1 206 ? -8.833 -2.836 17.782 1.00 81.06 206 GLY A C 1
ATOM 1611 O O . GLY A 1 206 ? -8.289 -2.227 18.708 1.00 81.06 206 GLY A O 1
ATOM 1612 N N . ALA A 1 207 ? -8.834 -2.362 16.543 1.00 85.69 207 ALA A N 1
ATOM 1613 C CA . ALA A 1 207 ? -8.287 -1.065 16.192 1.00 85.69 207 ALA A CA 1
ATOM 1614 C C . ALA A 1 207 ? -9.234 0.069 16.605 1.00 85.69 207 ALA A C 1
ATOM 1616 O O . ALA A 1 207 ? -10.456 -0.069 16.611 1.00 85.69 207 ALA A O 1
ATOM 1617 N N . LEU A 1 208 ? -8.651 1.217 16.937 1.00 90.88 208 LEU A N 1
ATOM 1618 C CA . LEU A 1 208 ? -9.390 2.445 17.234 1.00 90.88 208 LEU A CA 1
ATOM 1619 C C . LEU A 1 208 ? -9.520 3.330 15.997 1.00 90.88 208 LEU A C 1
ATOM 1621 O O . LEU A 1 208 ? -10.482 4.081 15.850 1.00 90.88 208 LEU A O 1
ATOM 1625 N N . VAL A 1 209 ? -8.504 3.288 15.135 1.00 95.50 209 VAL A N 1
ATOM 1626 C CA . VAL A 1 209 ? -8.430 4.124 13.943 1.00 95.50 209 VAL A CA 1
ATOM 1627 C C . VAL A 1 209 ? -7.802 3.338 12.808 1.00 95.50 209 VAL A C 1
ATOM 1629 O O . VAL A 1 209 ? -6.738 2.745 12.978 1.00 95.50 209 VAL A O 1
ATOM 1632 N N . VAL A 1 210 ? -8.411 3.429 11.632 1.00 97.44 210 VAL A N 1
ATOM 1633 C CA . VAL A 1 210 ? -7.813 3.017 10.362 1.00 97.44 210 VAL A CA 1
ATOM 1634 C C . VAL A 1 210 ? -7.681 4.256 9.486 1.00 97.44 210 VAL A C 1
ATOM 1636 O O . VAL A 1 210 ? -8.642 4.997 9.322 1.00 97.44 210 VAL A O 1
ATOM 1639 N N . THR A 1 211 ? -6.491 4.530 8.959 1.00 98.06 211 THR A N 1
ATOM 1640 C CA . THR A 1 211 ? -6.242 5.684 8.079 1.00 98.06 211 THR A CA 1
ATOM 1641 C C . THR A 1 211 ? -5.704 5.200 6.747 1.00 98.06 211 THR A C 1
ATOM 1643 O O . THR A 1 211 ? -4.669 4.542 6.721 1.00 98.06 211 THR A O 1
ATOM 1646 N N . LEU A 1 212 ? -6.392 5.533 5.660 1.00 97.69 212 LEU A N 1
ATOM 1647 C CA . LEU A 1 212 ? -5.945 5.318 4.292 1.00 97.69 212 LEU A CA 1
ATOM 1648 C C . LEU A 1 212 ? -5.261 6.568 3.757 1.00 97.69 212 LEU A C 1
ATOM 1650 O O . LEU A 1 212 ? -5.739 7.679 3.974 1.00 97.69 212 LEU A O 1
ATOM 1654 N N . PHE A 1 213 ? -4.189 6.359 3.009 1.00 96.75 213 PHE A N 1
ATOM 1655 C CA . PHE A 1 213 ? -3.447 7.387 2.298 1.00 96.75 213 PHE A CA 1
ATOM 1656 C C . PHE A 1 213 ? -3.456 7.033 0.818 1.00 96.75 213 PHE A C 1
ATOM 1658 O O . PHE A 1 213 ? -3.122 5.907 0.439 1.00 96.75 213 PHE A O 1
ATOM 1665 N N . SER A 1 214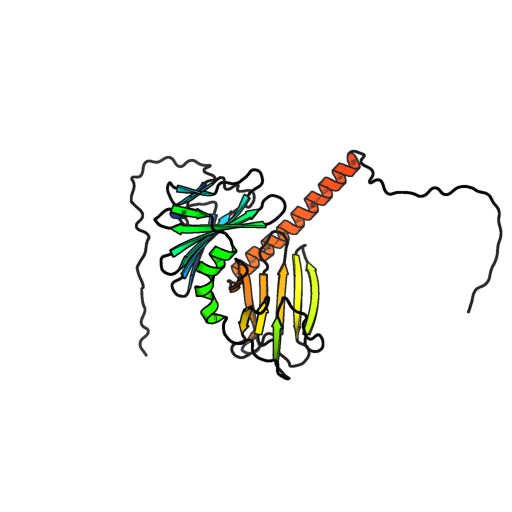 ? -3.833 7.992 -0.017 1.00 92.38 214 SER A N 1
ATOM 1666 C CA . SER A 1 214 ? -3.865 7.809 -1.461 1.00 92.38 214 SER A CA 1
ATOM 1667 C C . SER A 1 214 ? -3.271 9.009 -2.181 1.00 92.38 214 SER A C 1
ATOM 1669 O O . SER A 1 214 ? -3.435 10.165 -1.789 1.00 92.38 214 SER A O 1
ATOM 1671 N N . GLN A 1 215 ? -2.535 8.711 -3.245 1.00 86.50 215 GLN A N 1
ATOM 1672 C CA . GLN A 1 215 ? -2.066 9.701 -4.195 1.00 86.50 215 GLN A CA 1
ATOM 1673 C C . GLN A 1 215 ? -1.934 9.036 -5.565 1.00 86.50 215 GLN A C 1
ATOM 1675 O O . GLN A 1 215 ? -1.352 7.966 -5.680 1.00 86.50 215 GLN A O 1
ATOM 1680 N N . LYS A 1 216 ? -2.423 9.686 -6.626 1.00 77.00 216 LYS A N 1
ATOM 1681 C CA . LYS A 1 216 ? -2.608 9.152 -7.990 1.00 77.00 216 LYS A CA 1
ATOM 1682 C C . LYS A 1 216 ? -1.397 8.414 -8.588 1.00 77.00 216 LYS A C 1
ATOM 1684 O O . LYS A 1 216 ? -1.563 7.594 -9.485 1.00 77.00 216 LYS A O 1
ATOM 1689 N N . ARG A 1 217 ? -0.176 8.741 -8.157 1.00 72.00 217 ARG A N 1
ATOM 1690 C CA . ARG A 1 217 ? 1.079 8.167 -8.682 1.00 72.00 217 ARG A CA 1
ATOM 1691 C C . ARG A 1 217 ? 1.687 7.083 -7.792 1.00 72.00 217 ARG A C 1
ATOM 1693 O O . ARG A 1 217 ? 2.752 6.576 -8.128 1.00 72.00 217 ARG A O 1
ATOM 1700 N N . PHE A 1 218 ? 1.049 6.768 -6.671 1.00 75.06 218 PHE A N 1
ATOM 1701 C CA . PHE A 1 218 ? 1.598 5.906 -5.637 1.00 75.06 218 PHE A CA 1
ATOM 1702 C C . PHE A 1 218 ? 0.617 4.803 -5.241 1.00 75.06 218 PHE A C 1
ATOM 1704 O O . PHE A 1 218 ? -0.595 4.995 -5.342 1.00 75.06 218 PHE A O 1
ATOM 1711 N N . PRO A 1 219 ? 1.129 3.662 -4.754 1.00 76.19 219 PRO A N 1
ATOM 1712 C CA . PRO A 1 219 ? 0.306 2.652 -4.103 1.00 76.19 219 PRO A CA 1
ATOM 1713 C C . PRO A 1 219 ? -0.481 3.240 -2.927 1.00 76.19 219 PRO A C 1
ATOM 1715 O O . PRO A 1 219 ? 0.048 4.063 -2.181 1.00 76.19 219 PRO A O 1
ATOM 1718 N N . ASN A 1 220 ? -1.719 2.786 -2.718 1.00 87.50 220 ASN A N 1
ATOM 1719 C CA . ASN A 1 220 ? -2.467 3.151 -1.514 1.00 87.50 220 ASN A CA 1
ATOM 1720 C C . ASN A 1 220 ? -1.764 2.591 -0.277 1.00 87.50 220 ASN A C 1
ATOM 1722 O O . ASN A 1 220 ? -1.266 1.464 -0.287 1.00 87.50 220 ASN A O 1
ATOM 1726 N N . MET A 1 221 ? -1.757 3.362 0.801 1.00 93.38 221 MET A N 1
ATOM 1727 C CA . MET A 1 221 ? -1.173 2.959 2.074 1.00 93.38 221 MET A CA 1
ATOM 1728 C C . MET A 1 221 ? -2.217 3.016 3.178 1.00 93.38 221 MET A C 1
ATOM 1730 O O . MET A 1 221 ? -3.206 3.738 3.075 1.00 93.38 221 MET A O 1
ATOM 1734 N N . MET A 1 222 ? -2.001 2.252 4.241 1.00 97.06 222 MET A N 1
ATOM 1735 C CA . MET A 1 222 ? -2.898 2.198 5.384 1.00 97.06 222 MET A CA 1
ATOM 1736 C C . MET A 1 222 ? -2.105 2.140 6.683 1.00 97.06 222 MET A C 1
ATOM 1738 O O . MET A 1 222 ? -1.121 1.415 6.783 1.00 97.06 222 MET A O 1
ATOM 1742 N N . ALA A 1 223 ? -2.554 2.885 7.685 1.00 97.38 223 ALA A N 1
ATOM 1743 C CA . ALA A 1 223 ? -2.095 2.760 9.059 1.00 97.38 223 ALA A CA 1
ATOM 1744 C C . ALA A 1 223 ? -3.269 2.329 9.943 1.00 97.38 223 ALA A C 1
ATOM 1746 O O . ALA A 1 223 ? -4.329 2.958 9.927 1.00 97.38 223 ALA A O 1
ATOM 1747 N N . ILE A 1 224 ? -3.073 1.269 10.721 1.00 95.88 224 ILE A N 1
ATOM 1748 C CA . ILE A 1 224 ? -4.031 0.772 11.707 1.00 95.88 224 ILE A CA 1
ATOM 1749 C C . ILE A 1 224 ? -3.468 1.077 13.087 1.00 95.88 224 ILE A C 1
ATOM 1751 O O . ILE A 1 224 ? -2.415 0.560 13.458 1.00 95.88 224 ILE A O 1
ATOM 1755 N N . ARG A 1 225 ? -4.176 1.904 13.853 1.00 95.00 225 ARG A N 1
ATOM 1756 C CA . ARG A 1 225 ? -3.852 2.197 15.248 1.00 95.00 225 ARG A CA 1
ATOM 1757 C C . ARG A 1 225 ? -4.709 1.335 16.161 1.00 95.00 225 ARG A C 1
ATOM 1759 O O . ARG A 1 225 ? -5.937 1.443 16.135 1.00 95.00 225 ARG A O 1
ATOM 1766 N N . HIS A 1 226 ? -4.069 0.548 17.011 1.00 89.81 226 HIS A N 1
ATOM 1767 C CA . HIS A 1 226 ? -4.722 -0.250 18.044 1.00 89.81 226 HIS A CA 1
ATOM 1768 C C . HIS A 1 226 ? -4.064 0.008 19.402 1.00 89.81 226 HIS A C 1
ATOM 1770 O O . HIS A 1 226 ? -3.014 0.646 19.478 1.00 89.81 226 HIS A O 1
ATOM 1776 N N . LYS A 1 227 ? -4.706 -0.443 20.483 1.00 85.62 227 LYS A N 1
ATOM 1777 C CA . LYS A 1 227 ? -4.137 -0.348 21.831 1.00 85.62 227 LYS A CA 1
ATOM 1778 C C . LYS A 1 227 ? -3.576 -1.685 22.270 1.00 85.62 227 LYS A C 1
ATOM 1780 O O . LYS A 1 227 ? -4.291 -2.685 22.240 1.00 85.62 227 LYS A O 1
ATOM 1785 N N . LYS A 1 228 ? -2.350 -1.666 22.775 1.00 82.25 228 LYS A N 1
ATOM 1786 C CA . LYS A 1 228 ? -1.718 -2.795 23.452 1.00 82.25 228 LYS A CA 1
ATOM 1787 C C . LYS A 1 228 ? -1.080 -2.295 24.740 1.00 82.25 228 LYS A C 1
ATOM 1789 O O . LYS A 1 228 ? -0.384 -1.285 24.724 1.00 82.25 228 LYS A O 1
ATOM 1794 N N . ASP A 1 229 ? -1.393 -2.928 25.868 1.00 83.62 229 ASP A N 1
ATOM 1795 C CA . ASP A 1 229 ? -0.885 -2.537 27.193 1.00 83.62 229 ASP A CA 1
ATOM 1796 C C . ASP A 1 229 ? -1.053 -1.032 27.507 1.00 83.62 229 ASP A C 1
ATOM 1798 O O . ASP A 1 229 ? -0.148 -0.368 28.014 1.00 83.62 229 ASP A O 1
ATOM 1802 N N . ASN A 1 230 ? -2.221 -0.469 27.164 1.00 82.00 230 ASN A N 1
ATOM 1803 C CA . ASN A 1 230 ? -2.552 0.964 27.266 1.00 82.00 230 ASN A CA 1
ATOM 1804 C C . ASN A 1 230 ? -1.668 1.923 26.444 1.00 82.00 230 ASN A C 1
ATOM 1806 O O . ASN A 1 230 ? -1.746 3.138 26.639 1.00 82.00 230 ASN A O 1
ATOM 1810 N N . LYS A 1 231 ? -0.880 1.415 25.495 1.00 86.25 231 LYS A N 1
ATOM 1811 C CA . LYS A 1 231 ? -0.098 2.209 24.544 1.00 86.25 231 LYS A CA 1
ATOM 1812 C C . LYS A 1 231 ? -0.684 2.097 23.143 1.00 86.25 231 LYS A C 1
ATOM 1814 O O . LYS A 1 231 ? -1.237 1.062 22.771 1.00 86.25 231 LYS A O 1
ATOM 1819 N N . ASP A 1 232 ? -0.566 3.179 22.381 1.00 89.06 232 ASP A N 1
ATOM 1820 C CA . ASP A 1 232 ? -0.915 3.176 20.964 1.00 89.06 232 ASP A CA 1
ATOM 1821 C C . ASP A 1 232 ? 0.175 2.420 20.191 1.00 89.06 232 ASP A C 1
ATOM 1823 O O . ASP A 1 232 ? 1.349 2.792 20.228 1.00 89.06 232 ASP A O 1
ATOM 1827 N N . GLU A 1 233 ? -0.229 1.375 19.476 1.00 90.38 233 GLU A N 1
ATOM 1828 C CA . GLU A 1 233 ? 0.602 0.652 18.519 1.00 90.38 233 GLU A CA 1
ATOM 1829 C C . GLU A 1 233 ? 0.051 0.824 17.104 1.00 90.38 233 GLU A C 1
ATOM 1831 O O . GLU A 1 233 ? -1.157 0.981 16.885 1.00 90.38 233 GLU A O 1
ATOM 1836 N N . PHE A 1 234 ? 0.956 0.784 16.129 1.00 93.44 234 PHE A N 1
ATOM 1837 C CA . PHE A 1 234 ? 0.639 1.016 14.729 1.00 93.44 234 PHE A CA 1
ATOM 1838 C C . PHE A 1 234 ? 1.093 -0.154 13.869 1.00 93.44 234 PHE A C 1
ATOM 1840 O O . PHE A 1 234 ? 2.232 -0.610 13.953 1.00 93.44 234 PHE A O 1
ATOM 1847 N N . LEU A 1 235 ? 0.192 -0.598 13.002 1.00 91.25 235 LEU A N 1
ATOM 1848 C CA . LEU A 1 235 ? 0.492 -1.498 11.900 1.00 91.25 235 LEU A CA 1
ATOM 1849 C C . LEU A 1 235 ? 0.388 -0.710 10.602 1.00 91.25 235 LEU A C 1
ATOM 1851 O O . LEU A 1 235 ? -0.525 0.100 10.430 1.00 91.25 235 LEU A O 1
ATOM 1855 N N . TYR A 1 236 ? 1.312 -0.958 9.688 1.00 88.38 236 TYR A N 1
ATOM 1856 C CA . TYR A 1 236 ? 1.409 -0.227 8.434 1.00 88.38 236 TYR A CA 1
ATOM 1857 C C . TYR A 1 236 ? 1.248 -1.190 7.278 1.00 88.38 236 TYR A C 1
ATOM 1859 O O . TYR A 1 236 ? 1.820 -2.275 7.297 1.00 88.38 236 TYR A O 1
ATOM 1867 N N . PHE A 1 237 ? 0.487 -0.789 6.270 1.00 88.69 237 PHE A N 1
ATOM 1868 C CA . PHE A 1 237 ? 0.230 -1.591 5.090 1.00 88.69 237 PHE A CA 1
ATOM 1869 C C . PHE A 1 237 ? 0.388 -0.755 3.823 1.00 88.69 237 PHE A C 1
ATOM 1871 O O . PHE A 1 237 ? 0.131 0.449 3.817 1.00 88.69 237 PHE A O 1
ATOM 1878 N N . ALA A 1 238 ? 0.759 -1.416 2.734 1.00 81.06 238 ALA A N 1
ATOM 1879 C CA . ALA A 1 238 ? 0.692 -0.876 1.384 1.00 81.06 238 ALA A CA 1
ATOM 1880 C C . ALA A 1 238 ? -0.083 -1.844 0.487 1.00 81.06 238 ALA A C 1
ATOM 1882 O O . ALA A 1 238 ? 0.051 -3.064 0.612 1.00 81.06 238 ALA A O 1
ATOM 1883 N N . LYS A 1 239 ? -0.893 -1.305 -0.423 1.00 79.25 239 LYS A N 1
ATOM 1884 C CA . LYS A 1 239 ? -1.610 -2.085 -1.429 1.00 79.25 239 LYS A CA 1
ATOM 1885 C C . LYS A 1 239 ? -0.671 -2.356 -2.600 1.00 79.25 239 LYS A C 1
ATOM 1887 O O . LYS A 1 239 ? -0.381 -1.472 -3.397 1.00 79.25 239 LYS A O 1
ATOM 1892 N N . VAL A 1 240 ? -0.182 -3.586 -2.689 1.00 63.59 240 VAL A N 1
ATOM 1893 C CA . VAL A 1 240 ? 0.773 -4.060 -3.689 1.00 63.59 240 VAL A CA 1
ATOM 1894 C C . VAL A 1 240 ? 0.104 -5.158 -4.524 1.00 63.59 240 VAL A C 1
ATOM 1896 O O . VAL A 1 240 ? -0.331 -6.171 -3.982 1.00 63.59 240 VAL A O 1
ATOM 1899 N N . TYR A 1 241 ? 0.021 -4.976 -5.845 1.00 55.97 241 TYR A N 1
ATOM 1900 C CA . TYR A 1 241 ? -0.638 -5.917 -6.778 1.00 55.97 241 TYR A CA 1
ATOM 1901 C C . TYR A 1 241 ? -2.101 -6.184 -6.415 1.00 55.97 241 TYR A C 1
ATOM 1903 O O . TYR A 1 241 ? -2.528 -7.328 -6.261 1.00 55.97 241 TYR A O 1
ATOM 1911 N N . GLY A 1 242 ? -2.844 -5.110 -6.143 1.00 64.31 242 GLY A N 1
ATOM 1912 C CA . GLY A 1 242 ? -4.238 -5.201 -5.708 1.00 64.31 242 GLY A CA 1
ATOM 1913 C C . GLY A 1 242 ? -4.436 -5.803 -4.311 1.00 64.31 242 GLY A C 1
ATOM 1914 O O . GLY A 1 242 ? -5.561 -5.818 -3.830 1.00 64.31 242 GL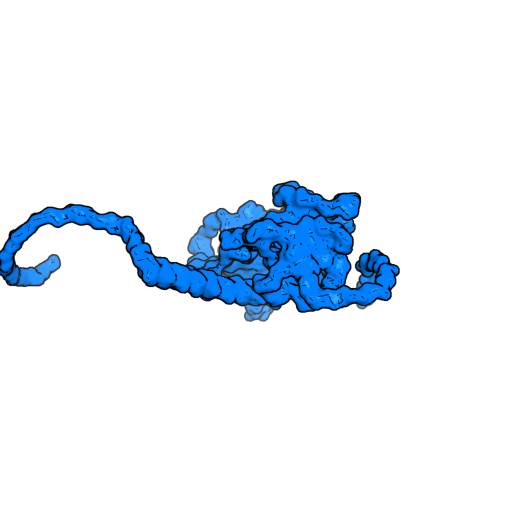Y A O 1
ATOM 1915 N N . SER A 1 243 ? -3.368 -6.240 -3.636 1.00 68.50 243 SER A N 1
ATOM 1916 C CA . SER A 1 243 ? -3.425 -6.926 -2.344 1.00 68.50 243 SER A CA 1
ATOM 1917 C C . SER A 1 243 ? -2.713 -6.123 -1.265 1.00 68.50 243 SER A C 1
ATOM 1919 O O . SER A 1 243 ? -1.630 -5.584 -1.478 1.00 68.50 243 SER A O 1
ATOM 1921 N N . TRP A 1 244 ? -3.283 -6.059 -0.073 1.00 80.94 244 TRP A N 1
ATOM 1922 C CA . TRP A 1 244 ? -2.633 -5.385 1.043 1.00 80.94 244 TRP A CA 1
ATOM 1923 C C . TRP A 1 244 ? -1.496 -6.226 1.626 1.00 80.94 244 TRP A C 1
ATOM 1925 O O . TRP A 1 244 ? -1.599 -7.444 1.769 1.00 80.94 244 TRP A O 1
ATOM 1935 N N . ARG A 1 245 ? -0.387 -5.565 1.959 1.00 75.06 245 ARG A N 1
ATOM 1936 C CA . ARG A 1 245 ? 0.791 -6.160 2.595 1.00 75.06 245 ARG A CA 1
ATOM 1937 C C . ARG A 1 245 ? 1.184 -5.327 3.790 1.00 75.06 245 ARG A C 1
ATOM 1939 O O . ARG A 1 245 ? 1.293 -4.112 3.652 1.00 75.06 245 ARG A O 1
ATOM 1946 N N . GLN A 1 246 ? 1.427 -5.973 4.924 1.00 78.62 246 GLN A N 1
ATOM 1947 C CA . GLN A 1 246 ? 2.031 -5.296 6.061 1.00 78.62 246 GLN A CA 1
ATOM 1948 C C . GLN A 1 246 ? 3.471 -4.900 5.703 1.00 78.62 246 GLN A C 1
ATOM 1950 O O . GLN A 1 246 ? 4.186 -5.670 5.069 1.00 78.62 246 GLN A O 1
ATOM 1955 N N . ILE A 1 247 ? 3.879 -3.693 6.079 1.00 74.31 247 ILE A N 1
ATOM 1956 C CA . ILE A 1 247 ? 5.208 -3.131 5.829 1.00 74.31 247 ILE A CA 1
ATOM 1957 C C . ILE A 1 247 ? 5.795 -2.547 7.116 1.00 74.31 247 ILE A C 1
ATOM 1959 O O . ILE A 1 247 ? 5.086 -2.280 8.088 1.00 74.31 247 ILE A O 1
ATOM 1963 N N . LYS A 1 248 ? 7.114 -2.331 7.124 1.00 73.69 248 LYS A N 1
ATOM 1964 C CA . LYS A 1 248 ? 7.814 -1.681 8.239 1.00 73.69 248 LYS A CA 1
ATOM 1965 C C . LYS A 1 248 ? 7.499 -0.184 8.298 1.00 73.69 248 LYS A C 1
ATOM 1967 O O . LYS A 1 248 ? 7.288 0.457 7.269 1.00 73.69 248 LYS A O 1
ATOM 1972 N N . VAL A 1 249 ? 7.551 0.370 9.508 1.00 80.25 249 VAL A N 1
ATOM 1973 C CA . VAL A 1 249 ? 7.300 1.793 9.791 1.00 80.25 249 VAL A CA 1
ATOM 1974 C C . VAL A 1 249 ? 8.205 2.730 8.983 1.00 80.25 249 VAL A C 1
ATOM 1976 O O . VAL A 1 249 ? 7.720 3.699 8.405 1.00 80.25 249 VAL A O 1
ATOM 1979 N N . ASP A 1 250 ? 9.490 2.399 8.841 1.00 66.62 250 ASP A N 1
ATOM 1980 C CA . ASP A 1 250 ? 10.440 3.228 8.088 1.00 66.62 250 ASP A CA 1
ATOM 1981 C C . ASP A 1 250 ? 10.078 3.297 6.602 1.00 66.62 250 ASP A C 1
ATOM 1983 O O . ASP A 1 250 ? 10.086 4.374 6.005 1.00 66.62 250 ASP A O 1
ATOM 1987 N N . LEU A 1 251 ? 9.684 2.160 6.014 1.00 72.62 251 LEU A N 1
ATOM 1988 C CA . LEU A 1 251 ? 9.221 2.107 4.628 1.00 72.62 251 LEU A CA 1
ATOM 1989 C C . LEU A 1 251 ? 7.922 2.895 4.461 1.00 72.62 251 LEU A C 1
ATOM 1991 O O . LEU A 1 251 ? 7.772 3.634 3.488 1.00 72.62 251 LEU A O 1
ATOM 1995 N N . PHE A 1 252 ? 7.011 2.780 5.428 1.00 83.12 252 PHE A N 1
ATOM 1996 C CA . PHE A 1 252 ? 5.774 3.542 5.417 1.00 83.12 252 PHE A CA 1
ATOM 1997 C C . PHE A 1 252 ? 6.049 5.052 5.402 1.00 83.12 252 PHE A C 1
ATOM 1999 O O . PHE A 1 252 ? 5.556 5.772 4.534 1.00 83.12 252 PHE A O 1
ATOM 2006 N N . HIS A 1 253 ? 6.886 5.545 6.317 1.00 81.44 253 HIS A N 1
ATOM 2007 C CA . HIS A 1 253 ? 7.219 6.967 6.378 1.00 81.44 253 HIS A CA 1
ATOM 2008 C C . HIS A 1 253 ? 7.992 7.445 5.153 1.00 81.44 253 HIS A C 1
ATOM 2010 O O . HIS A 1 253 ? 7.707 8.531 4.647 1.00 81.44 253 HIS A O 1
ATOM 2016 N N . PHE A 1 254 ? 8.926 6.641 4.645 1.00 77.69 254 PHE A N 1
ATOM 2017 C CA . PHE A 1 254 ? 9.651 6.948 3.417 1.00 77.69 254 PHE A CA 1
ATOM 2018 C C . PHE A 1 254 ? 8.692 7.133 2.231 1.00 77.69 254 PHE A C 1
ATOM 2020 O O . PHE A 1 254 ? 8.737 8.161 1.548 1.00 77.69 254 PHE A O 1
ATOM 2027 N N . GLN A 1 255 ? 7.774 6.185 2.019 1.00 78.81 255 GLN A N 1
ATOM 2028 C CA . GLN A 1 255 ? 6.800 6.250 0.927 1.00 78.81 255 GLN A CA 1
ATOM 2029 C C . GLN A 1 255 ? 5.823 7.414 1.105 1.00 78.81 255 GLN A C 1
ATOM 2031 O O . GLN A 1 255 ? 5.616 8.180 0.165 1.00 78.81 255 GLN A O 1
ATOM 2036 N N . LEU A 1 256 ? 5.288 7.620 2.312 1.00 86.44 256 LEU A N 1
ATOM 2037 C CA . LEU A 1 256 ? 4.372 8.727 2.587 1.00 86.44 256 LEU A CA 1
ATOM 2038 C C . LEU A 1 256 ? 5.043 10.094 2.376 1.00 86.44 256 LEU A C 1
ATOM 2040 O O . LEU A 1 256 ? 4.451 10.995 1.784 1.00 86.44 256 LEU A O 1
ATOM 2044 N N . ASN A 1 257 ? 6.291 10.263 2.814 1.00 81.75 257 ASN A N 1
ATOM 2045 C CA . ASN A 1 257 ? 7.042 11.497 2.572 1.00 81.75 257 ASN A CA 1
ATOM 2046 C C . ASN A 1 257 ? 7.321 11.704 1.080 1.00 81.75 257 ASN A C 1
ATOM 2048 O O . ASN A 1 257 ? 7.229 12.830 0.586 1.00 81.75 257 ASN A O 1
ATOM 2052 N N . THR A 1 258 ? 7.588 10.621 0.350 1.00 77.88 258 THR A N 1
ATOM 2053 C CA . THR A 1 258 ? 7.753 10.656 -1.106 1.00 77.88 258 THR A CA 1
ATOM 2054 C C . THR A 1 258 ? 6.468 11.121 -1.793 1.00 77.88 258 THR A C 1
ATOM 2056 O O . THR A 1 258 ? 6.513 12.049 -2.601 1.00 77.88 258 THR A O 1
ATOM 2059 N N . MET A 1 259 ? 5.307 10.574 -1.410 1.00 85.19 259 MET A N 1
ATOM 2060 C CA . MET A 1 259 ? 4.002 11.013 -1.922 1.00 85.19 259 MET A CA 1
ATOM 2061 C C . MET A 1 259 ? 3.793 12.522 -1.740 1.00 85.19 259 MET A C 1
ATOM 2063 O O . MET A 1 259 ? 3.418 13.217 -2.687 1.00 85.19 259 MET A O 1
ATOM 2067 N N . LYS A 1 260 ? 4.071 13.032 -0.532 1.00 87.88 260 LYS A N 1
ATOM 2068 C CA . LYS A 1 260 ? 3.906 14.451 -0.179 1.00 87.88 260 LYS A CA 1
ATOM 2069 C C . LYS A 1 260 ? 4.826 15.360 -0.982 1.00 87.88 260 LYS A C 1
ATOM 2071 O O . LYS A 1 260 ? 4.385 16.386 -1.496 1.00 87.88 260 LYS A O 1
ATOM 2076 N N . LYS A 1 261 ? 6.104 14.985 -1.110 1.00 82.88 261 LYS A N 1
ATOM 2077 C CA . LYS A 1 261 ? 7.087 15.739 -1.900 1.00 82.88 261 LYS A CA 1
ATOM 2078 C C . LYS A 1 261 ? 6.594 15.927 -3.337 1.00 82.88 261 LYS A C 1
ATOM 2080 O O . LYS A 1 261 ? 6.581 17.041 -3.851 1.00 82.88 261 LYS A O 1
ATOM 2085 N N . TYR A 1 262 ? 6.099 14.861 -3.954 1.00 78.00 262 TYR A N 1
ATOM 2086 C CA . TYR A 1 262 ? 5.632 14.926 -5.333 1.00 78.00 262 TYR A CA 1
ATOM 2087 C C . TYR A 1 262 ? 4.332 15.654 -5.556 1.00 78.00 262 TYR A C 1
ATOM 2089 O O . TYR A 1 262 ? 4.140 16.231 -6.626 1.00 78.00 262 TYR A O 1
ATOM 2097 N N . ALA A 1 263 ? 3.418 15.584 -4.597 1.00 84.38 263 ALA A N 1
ATOM 2098 C CA . ALA A 1 263 ? 2.180 16.322 -4.719 1.00 84.38 263 ALA A CA 1
ATOM 2099 C C . ALA A 1 263 ? 2.477 17.829 -4.822 1.00 84.38 263 ALA A C 1
ATOM 2101 O O . ALA A 1 263 ? 1.971 18.487 -5.730 1.00 84.38 263 ALA A O 1
ATOM 2102 N N . LYS A 1 264 ? 3.419 18.323 -4.003 1.00 82.69 264 LYS A N 1
ATOM 2103 C CA . LYS A 1 264 ? 3.912 19.710 -4.046 1.00 82.69 264 LYS A CA 1
ATOM 2104 C C . LYS A 1 264 ? 4.568 20.059 -5.383 1.00 82.69 264 LYS A C 1
ATOM 2106 O O . LYS A 1 264 ? 4.234 21.071 -5.990 1.00 82.69 264 LYS A O 1
ATOM 2111 N N . GLU A 1 265 ? 5.460 19.207 -5.889 1.00 77.12 265 GLU A N 1
ATOM 2112 C CA . GLU A 1 265 ? 6.115 19.436 -7.189 1.00 77.12 265 GLU A CA 1
ATOM 2113 C C . GLU A 1 265 ? 5.126 19.407 -8.368 1.00 77.12 265 GLU A C 1
ATOM 2115 O O . GLU A 1 265 ? 5.270 20.159 -9.334 1.00 77.12 265 GLU A O 1
ATOM 2120 N N . GLY A 1 266 ? 4.115 18.537 -8.309 1.00 71.88 266 GLY A N 1
ATOM 2121 C CA . GLY A 1 266 ? 3.054 18.458 -9.310 1.00 71.88 266 GLY A CA 1
ATOM 2122 C C . GLY A 1 266 ? 2.156 19.696 -9.323 1.00 71.88 266 GLY A C 1
ATOM 2123 O O . GLY A 1 266 ? 1.751 20.138 -10.398 1.00 71.88 266 GLY A O 1
ATOM 2124 N N . GLU A 1 267 ? 1.868 20.266 -8.153 1.00 74.06 267 GLU A N 1
ATOM 2125 C CA . GLU A 1 267 ? 1.143 21.533 -8.017 1.00 74.06 267 GLU A CA 1
ATOM 2126 C C . GLU A 1 267 ? 1.964 22.710 -8.551 1.00 74.06 267 GLU A C 1
ATOM 2128 O O . GLU A 1 267 ? 1.448 23.487 -9.353 1.00 74.06 267 GLU A O 1
ATOM 2133 N N . GLN A 1 268 ? 3.256 22.788 -8.216 1.00 69.31 268 GLN A N 1
ATOM 2134 C CA . GLN A 1 268 ? 4.138 23.846 -8.714 1.00 69.31 268 GLN A CA 1
ATOM 2135 C C . GLN A 1 268 ? 4.216 23.848 -10.246 1.00 69.31 268 GLN A C 1
ATOM 2137 O O . GLN A 1 268 ? 3.960 24.868 -10.877 1.00 69.31 268 GLN A O 1
ATOM 2142 N N . LYS A 1 269 ? 4.450 22.683 -10.865 1.00 71.88 269 LYS A N 1
ATOM 2143 C CA . LYS A 1 269 ? 4.505 22.566 -12.333 1.00 71.88 269 LYS A CA 1
ATOM 2144 C C . LYS A 1 269 ? 3.189 22.956 -13.012 1.00 71.88 269 LYS A C 1
ATOM 2146 O O . LYS A 1 269 ? 3.214 23.504 -14.111 1.00 71.88 269 LYS A O 1
ATOM 2151 N N . LYS A 1 270 ? 2.038 22.683 -12.383 1.00 72.31 270 LYS A N 1
ATOM 2152 C CA . LYS A 1 270 ? 0.732 23.138 -12.891 1.00 72.31 270 LYS A CA 1
ATOM 2153 C C . LYS A 1 270 ? 0.588 24.654 -12.802 1.00 72.31 270 LYS A C 1
ATOM 2155 O O . LYS A 1 270 ? 0.108 25.255 -13.758 1.00 72.31 270 LYS A O 1
ATOM 2160 N N . ASN A 1 271 ? 1.005 25.250 -11.689 1.00 72.94 271 ASN A N 1
ATOM 2161 C CA . ASN A 1 271 ? 0.949 26.696 -11.489 1.00 72.94 271 ASN A CA 1
ATOM 2162 C C . ASN A 1 271 ? 1.865 27.427 -12.479 1.00 72.94 271 ASN A C 1
ATOM 2164 O O . ASN A 1 271 ? 1.431 28.387 -13.110 1.00 72.94 271 ASN A O 1
ATOM 2168 N N . ASP A 1 272 ? 3.079 26.918 -12.697 1.00 75.94 272 ASP A N 1
ATOM 2169 C CA . ASP A 1 272 ? 4.031 27.476 -13.661 1.00 75.94 272 ASP A CA 1
ATOM 2170 C C . ASP A 1 272 ? 3.504 27.361 -15.102 1.00 75.94 272 ASP A C 1
ATOM 2172 O O . ASP A 1 272 ? 3.566 28.318 -15.873 1.00 75.94 272 ASP A O 1
ATOM 2176 N N . ALA A 1 273 ? 2.911 26.216 -15.465 1.00 71.19 273 ALA A N 1
ATOM 2177 C CA . ALA A 1 273 ? 2.294 26.023 -16.777 1.00 71.19 273 ALA A CA 1
ATOM 2178 C C . ALA A 1 273 ? 1.075 26.939 -16.994 1.00 71.19 273 ALA A C 1
ATOM 2180 O O . ALA A 1 273 ? 0.895 27.475 -18.087 1.00 71.19 273 ALA A O 1
ATOM 2181 N N . ALA A 1 274 ? 0.256 27.149 -15.959 1.00 71.88 274 ALA A N 1
ATOM 2182 C CA . ALA A 1 274 ? -0.873 28.074 -16.006 1.00 71.88 274 ALA A CA 1
ATOM 2183 C C . ALA A 1 274 ? -0.407 29.533 -16.144 1.00 71.88 274 ALA A C 1
ATOM 2185 O O . ALA A 1 274 ? -0.945 30.269 -16.969 1.00 71.88 274 ALA A O 1
ATOM 2186 N N . ALA A 1 275 ? 0.630 29.936 -15.404 1.00 71.56 275 ALA A N 1
ATOM 2187 C CA . ALA A 1 275 ? 1.238 31.258 -15.531 1.00 71.56 275 ALA A CA 1
ATOM 2188 C C . ALA A 1 275 ? 1.810 31.485 -16.941 1.00 71.56 275 ALA A C 1
ATOM 2190 O O . ALA A 1 275 ? 1.589 32.539 -17.536 1.00 71.56 275 ALA A O 1
ATOM 2191 N N . LEU A 1 276 ? 2.470 30.476 -17.518 1.00 72.06 276 LEU A N 1
ATOM 2192 C CA . LEU A 1 276 ? 2.996 30.533 -18.883 1.00 72.06 276 LEU A CA 1
ATOM 2193 C C . LEU A 1 276 ? 1.878 30.639 -19.938 1.00 72.06 276 LEU A C 1
ATOM 2195 O O . LEU A 1 276 ? 2.008 31.395 -20.898 1.00 72.06 276 LEU A O 1
ATOM 2199 N N . ALA A 1 277 ? 0.759 29.930 -19.756 1.00 69.25 277 ALA A N 1
ATOM 2200 C CA . ALA A 1 277 ? -0.397 30.009 -20.653 1.00 69.25 277 ALA A CA 1
ATOM 2201 C C . ALA A 1 277 ? -1.077 31.392 -20.627 1.00 69.25 277 ALA A C 1
ATOM 2203 O O . ALA A 1 277 ? -1.491 31.892 -21.675 1.00 69.25 277 ALA A O 1
ATOM 2204 N N . ILE A 1 278 ? -1.139 32.030 -19.452 1.00 74.19 278 ILE A N 1
ATOM 2205 C CA . ILE A 1 278 ? -1.642 33.403 -19.292 1.00 74.19 278 ILE A CA 1
ATOM 2206 C C . ILE A 1 278 ? -0.691 34.405 -19.961 1.00 74.19 278 ILE A C 1
ATOM 2208 O O . ILE A 1 278 ? -1.147 35.279 -20.696 1.00 74.19 278 ILE A O 1
ATOM 2212 N N . MET A 1 279 ? 0.626 34.256 -19.766 1.00 64.00 279 MET A N 1
ATOM 2213 C CA . MET A 1 279 ? 1.629 35.128 -20.394 1.00 64.00 279 MET A CA 1
ATOM 2214 C C . MET A 1 279 ? 1.634 35.031 -21.927 1.00 64.00 279 MET A C 1
ATOM 2216 O O . MET A 1 279 ? 1.920 36.019 -22.596 1.00 64.00 279 MET A O 1
ATOM 2220 N N . ASN A 1 280 ? 1.252 33.881 -22.488 1.00 75.19 280 ASN A N 1
ATOM 2221 C CA . ASN A 1 280 ? 1.178 33.661 -23.936 1.00 75.19 280 ASN A CA 1
ATOM 2222 C C . ASN A 1 280 ? -0.183 34.037 -24.566 1.00 75.19 280 ASN A C 1
ATOM 2224 O O . ASN A 1 280 ? -0.426 33.718 -25.728 1.00 75.19 280 ASN A O 1
ATOM 2228 N N . GLY A 1 281 ? -1.075 34.718 -23.834 1.00 52.50 281 GLY A N 1
ATOM 2229 C CA . GLY A 1 281 ? -2.276 35.352 -24.400 1.00 52.50 281 GLY A CA 1
ATOM 2230 C C . GLY A 1 281 ? -3.473 34.430 -24.674 1.00 52.50 281 GLY A C 1
ATOM 2231 O O . GLY A 1 281 ? -4.426 34.849 -25.333 1.00 52.50 281 GLY A O 1
ATOM 2232 N N . GLY A 1 282 ? -3.477 33.194 -24.168 1.00 49.66 282 GLY A N 1
ATOM 2233 C CA . GLY A 1 282 ? -4.629 32.299 -24.284 1.00 49.66 282 GLY A CA 1
ATOM 2234 C C . GLY A 1 282 ? -5.725 32.667 -23.283 1.00 49.66 282 GLY A C 1
ATOM 2235 O O . GLY A 1 282 ? -5.666 32.260 -22.126 1.00 49.66 282 GLY A O 1
ATOM 2236 N N . THR A 1 283 ? -6.747 33.414 -23.702 1.00 47.03 283 THR A N 1
ATOM 2237 C CA . THR A 1 283 ? -7.961 33.557 -22.884 1.00 47.03 283 THR A CA 1
ATOM 2238 C C . THR A 1 283 ? -8.760 32.248 -22.926 1.00 47.03 283 THR A C 1
ATOM 2240 O O . THR A 1 283 ? -9.044 31.745 -24.016 1.00 47.03 283 THR A O 1
ATOM 2243 N N . PRO A 1 284 ? -9.167 31.674 -21.776 1.00 45.69 284 PRO A N 1
ATOM 2244 C CA . PRO A 1 284 ? -10.187 30.636 -21.764 1.00 45.69 284 PRO A CA 1
ATOM 2245 C C . PRO A 1 284 ? -11.477 31.283 -22.272 1.00 45.69 284 PRO A C 1
ATOM 2247 O O . PRO A 1 284 ? -11.963 32.238 -21.665 1.00 45.69 284 PRO A O 1
ATOM 2250 N N . SER A 1 285 ? -12.013 30.802 -23.393 1.00 43.47 285 SER A N 1
ATOM 2251 C CA . SER A 1 285 ? -13.269 31.267 -23.985 1.00 43.47 285 SER A CA 1
ATOM 2252 C C . SER A 1 285 ? -14.460 30.900 -23.092 1.00 43.47 285 SER A C 1
ATOM 2254 O O . SER A 1 285 ? -15.237 29.987 -23.354 1.00 43.47 285 SER A O 1
ATOM 2256 N N . GLY A 1 286 ? -14.603 31.639 -21.994 1.00 40.53 286 GLY A N 1
ATOM 2257 C CA . GLY A 1 286 ? -15.812 31.703 -21.197 1.00 40.53 286 GLY A CA 1
ATOM 2258 C C . GLY A 1 286 ? -16.867 32.486 -21.965 1.00 40.53 286 GLY A C 1
ATOM 2259 O O . GLY A 1 286 ? -16.719 33.686 -22.195 1.00 40.53 286 GLY A O 1
ATOM 2260 N N . GLY A 1 287 ? -17.928 31.792 -22.371 1.00 49.47 287 GLY A N 1
ATOM 2261 C CA . GLY A 1 287 ? -19.089 32.401 -23.000 1.00 49.47 287 GLY A CA 1
ATOM 2262 C C . GLY A 1 287 ? -19.639 33.561 -22.171 1.00 49.47 287 GLY A C 1
ATOM 2263 O O . GLY A 1 287 ? -19.886 33.433 -20.971 1.00 49.47 287 GLY A O 1
ATOM 2264 N N . ARG A 1 288 ? -19.887 34.693 -22.831 1.00 38.41 288 ARG A N 1
ATOM 2265 C CA . ARG A 1 288 ? -20.779 35.726 -22.310 1.00 38.41 288 ARG A CA 1
ATOM 2266 C C . ARG A 1 288 ? -21.886 36.002 -23.309 1.00 38.41 288 ARG A C 1
ATOM 2268 O O . ARG A 1 288 ? -21.653 36.368 -24.455 1.00 38.41 288 ARG A O 1
ATOM 2275 N N . ARG A 1 289 ? -23.094 35.776 -22.791 1.00 39.97 289 ARG A N 1
ATOM 2276 C CA . ARG A 1 289 ? -24.392 36.181 -23.316 1.00 39.97 289 ARG A CA 1
ATOM 2277 C C . ARG A 1 289 ? -24.357 37.636 -23.774 1.00 39.97 289 ARG A C 1
ATOM 2279 O O . ARG A 1 289 ? -23.848 38.499 -23.060 1.00 39.97 289 ARG A O 1
ATOM 2286 N N . ALA A 1 290 ? -24.984 37.880 -24.918 1.00 39.84 290 ALA A N 1
ATOM 2287 C CA . ALA A 1 290 ? -25.463 39.194 -25.297 1.00 39.84 290 ALA A CA 1
ATOM 2288 C C . ALA A 1 290 ? -26.452 39.701 -24.234 1.00 39.84 290 ALA A C 1
ATOM 2290 O O . ALA A 1 290 ? -27.390 38.990 -23.870 1.00 39.84 290 ALA A O 1
ATOM 2291 N N . ILE A 1 291 ? -26.238 40.922 -23.750 1.00 36.47 291 ILE A N 1
ATOM 2292 C CA . ILE A 1 291 ? -27.265 41.720 -23.082 1.00 36.47 291 ILE A CA 1
ATOM 2293 C C . ILE A 1 291 ? -27.338 43.027 -23.867 1.00 36.47 291 ILE A C 1
ATOM 2295 O O . ILE A 1 291 ? -26.378 43.792 -23.923 1.00 36.47 291 ILE A O 1
ATOM 2299 N N . THR A 1 292 ? -28.460 43.203 -24.552 1.00 40.50 292 THR A N 1
ATOM 2300 C CA . THR A 1 292 ? -28.885 44.422 -25.239 1.00 40.50 292 THR A CA 1
ATOM 2301 C C . THR A 1 292 ? -29.363 45.475 -24.236 1.00 40.50 292 THR A C 1
ATOM 2303 O O . THR A 1 292 ? -29.883 45.097 -23.192 1.00 40.50 292 THR A O 1
ATOM 2306 N N . SER A 1 293 ? -29.180 46.752 -24.610 1.00 34.88 293 SER A N 1
ATOM 2307 C CA . SER A 1 293 ? -29.896 48.001 -24.243 1.00 34.88 293 SER A CA 1
ATOM 2308 C C . SER A 1 293 ? -30.767 48.018 -22.976 1.00 34.88 293 SER A C 1
ATOM 2310 O O . SER A 1 293 ? -31.603 47.149 -22.781 1.00 34.88 293 SER A O 1
ATOM 2312 N N . GLY A 1 294 ? -30.787 49.051 -22.148 1.00 33.78 294 GLY A N 1
ATOM 2313 C CA . GLY A 1 294 ? -30.427 50.449 -22.324 1.00 33.78 294 GLY A CA 1
ATOM 2314 C C . GLY A 1 294 ? -31.132 51.236 -21.211 1.00 33.78 294 GLY A C 1
ATOM 2315 O O . GLY A 1 294 ? -32.086 50.743 -20.617 1.00 33.78 294 GLY A O 1
ATOM 2316 N N . ASP A 1 295 ? -30.627 52.435 -20.953 1.00 34.31 295 ASP A N 1
ATOM 2317 C CA . ASP A 1 295 ? -31.370 53.600 -20.475 1.00 34.31 295 ASP A CA 1
ATOM 2318 C C . ASP A 1 295 ? -32.146 53.532 -19.134 1.00 34.31 295 ASP A C 1
ATOM 2320 O O . ASP A 1 295 ? -33.307 53.156 -19.048 1.00 34.31 295 ASP A O 1
ATOM 2324 N N . ASN A 1 296 ? -31.512 54.190 -18.152 1.00 35.12 296 ASN A N 1
ATOM 2325 C CA . ASN A 1 296 ? -31.968 55.457 -17.553 1.00 35.12 296 ASN A CA 1
ATOM 2326 C C . ASN A 1 296 ? -32.716 55.476 -16.193 1.00 35.12 296 ASN A C 1
ATOM 2328 O O . ASN A 1 296 ? -33.657 54.738 -15.934 1.00 35.12 296 ASN A O 1
ATOM 2332 N N . ILE A 1 297 ? -32.303 56.499 -15.425 1.00 35.22 297 ILE A N 1
ATOM 2333 C CA . ILE A 1 297 ? -32.953 57.292 -14.354 1.00 35.22 297 ILE A CA 1
ATOM 2334 C C . ILE A 1 297 ? -33.272 56.681 -12.968 1.00 35.22 297 ILE A C 1
ATOM 2336 O O . ILE A 1 297 ? -34.225 55.942 -12.784 1.00 35.22 297 ILE A O 1
ATOM 2340 N N . SER A 1 298 ? -32.501 57.182 -11.987 1.00 31.83 298 SER A N 1
ATOM 2341 C CA . SER A 1 298 ? -32.906 57.918 -10.767 1.00 31.83 298 SER A CA 1
ATOM 2342 C C . SER A 1 298 ? -33.906 57.332 -9.764 1.00 31.83 298 SER A C 1
ATOM 2344 O O . SER A 1 298 ? -34.997 56.893 -10.107 1.00 31.83 298 SER A O 1
ATOM 2346 N N . SER A 1 299 ? -33.590 57.660 -8.497 1.00 34.19 299 SER A N 1
ATOM 2347 C CA . SER A 1 299 ? -34.474 57.826 -7.327 1.00 34.19 299 SER A CA 1
ATOM 2348 C C . SER A 1 299 ? -35.117 56.551 -6.784 1.00 34.19 299 SER A C 1
ATOM 2350 O O . SER A 1 299 ? -35.564 55.702 -7.530 1.00 34.19 299 SER A O 1
ATOM 2352 N N . ALA A 1 300 ? -35.273 56.341 -5.486 1.00 33.19 300 ALA A N 1
ATOM 2353 C CA . ALA A 1 300 ? -34.833 56.972 -4.248 1.00 33.19 300 ALA A CA 1
ATOM 2354 C C . ALA A 1 300 ? -35.186 55.954 -3.131 1.00 33.19 300 ALA A C 1
ATOM 2356 O O . ALA A 1 300 ? -35.773 54.924 -3.447 1.00 33.19 300 ALA A O 1
ATOM 2357 N N . LEU A 1 301 ? -34.818 56.254 -1.876 1.00 31.33 301 LEU A N 1
ATOM 2358 C CA . LEU A 1 301 ? -35.654 56.105 -0.662 1.00 31.33 301 LEU A CA 1
ATOM 2359 C C . LEU A 1 301 ? -36.563 54.849 -0.574 1.00 31.33 301 LEU A C 1
ATOM 2361 O O . LEU A 1 301 ? -37.432 54.644 -1.402 1.00 31.33 301 LEU A O 1
ATOM 2365 N N . GLU A 1 302 ? -36.590 54.015 0.458 1.00 32.91 302 GLU A N 1
ATOM 2366 C CA . GLU A 1 302 ? -36.219 54.108 1.867 1.00 32.91 302 GLU A CA 1
ATOM 2367 C C . GLU A 1 302 ? -36.844 52.842 2.523 1.00 32.91 302 GLU A C 1
ATOM 2369 O O . GLU A 1 302 ? -37.680 52.173 1.917 1.00 32.91 302 GLU A O 1
ATOM 2374 N N . VAL A 1 303 ? -36.504 52.582 3.787 1.00 33.03 303 VAL A N 1
ATOM 2375 C CA . VAL A 1 303 ? -37.285 51.797 4.773 1.00 33.03 303 VAL A CA 1
ATOM 2376 C C . VAL A 1 303 ? -37.188 50.249 4.764 1.00 33.03 303 VAL A C 1
ATOM 2378 O O . VAL A 1 303 ? -37.779 49.516 3.979 1.00 33.03 303 VAL A O 1
ATOM 2381 N N . ILE A 1 304 ? -36.451 49.797 5.783 1.00 37.44 304 ILE A N 1
ATOM 2382 C CA . ILE A 1 304 ? -36.393 48.506 6.503 1.00 37.44 304 ILE A CA 1
ATOM 2383 C C . ILE A 1 304 ? -37.685 48.346 7.368 1.00 37.44 304 ILE A C 1
ATOM 2385 O O . ILE A 1 304 ? -38.291 49.377 7.649 1.00 37.44 304 ILE A O 1
ATOM 2389 N N . PRO A 1 305 ? -38.007 47.240 8.080 1.00 53.12 305 PRO A N 1
ATOM 2390 C CA . PRO A 1 305 ? -38.076 45.789 7.818 1.00 53.12 305 PRO A CA 1
ATOM 2391 C C . PRO A 1 305 ? -39.493 45.210 8.127 1.00 53.12 305 PRO A C 1
ATOM 2393 O O . PRO A 1 305 ? -40.354 45.912 8.652 1.00 53.12 305 PRO A O 1
ATOM 2396 N N . GLN A 1 306 ? -39.693 43.900 7.941 1.00 45.69 306 GLN A N 1
ATOM 2397 C CA . GLN A 1 306 ? -39.848 42.904 9.028 1.00 45.69 306 GLN A CA 1
ATOM 2398 C C . GLN A 1 306 ? -39.582 41.503 8.477 1.00 45.69 306 GLN A C 1
ATOM 2400 O O . GLN A 1 306 ? -39.985 41.244 7.322 1.00 45.69 306 GLN A O 1
#

pLDDT: mean 72.15, std 20.66, range [21.8, 98.06]

Sequence (306 aa):
MRISLYILTFCVAKFATCGDTGQESSGSHTWDISLGARNKNVVIQEEVFNETQTVVCTPANMDEQVNSLVDGAMVIWQPGAQERLNQCRYTIIKETPTLVLDVYNGNTALQKYYAKEKDKWTLVKEGDFVKKFSIASRAHFDQPIPQDTEDKVSIDLAKPVDESKIKIHETKKDGVDEKKFEVKGKISISSVADDGVGVWIAPESGALVVTLFSQKRFPNMMAIRHKKDNKDEFLYFAKVYGSWRQIKVDLFHFQLNTMKKYAKEGEQKKNDAAALAIMNGGTPSGGRRAITSGDNISSALEVIPQ

Radius of gyration: 26.78 Å; chains: 1; bounding box: 78×84×53 Å